Protein AF-0000000087534112 (afdb_homodimer)

Foldseek 3Di:
DPPPPVQAAAEEAEAQDLVCVVLLLLFPAQEHEYAPAEPVCLLVSQVVSVVSNHAYEYAQVRHHPADQDLVSLLCVCPPSNHQAYEDADLVSQVSSVVSPHAYEHEAEDDDPVSVVVVLVSLAPDDHQEYEYPDLVVCLVCVVVNCVRYVHAYEYEDPPADPVSQVSSVVSPHSYYYDNHSVCSNPDD/DPPPPVQAAAEEAEAQDLVCVVLLLLFPAQEHEYAPAEPVCLLVSQVVSVVSNHAYEYAQVRHHPADQDLVSLLCVCPVSNHQAYEDADLVSQVSSVVSPHAYEHEAEDDDPVSVVVVLVSLAPDDHQEYEYPDLVVCLVCVVVNCVRYVHAYEYEDPPADPVSQVSSVVSPHSYYYDNHSVCSNPDD

Solvent-accessible surface area (backbone atoms only — not comparable to full-atom values): 20056 Å² total; per-residue (Å²): 126,83,73,76,59,89,71,64,75,38,48,31,39,35,37,68,47,76,84,52,54,73,62,47,72,66,22,87,38,50,44,36,36,50,41,76,42,28,73,88,48,37,43,60,53,34,51,54,36,46,76,71,63,28,43,38,29,32,41,61,88,55,31,42,88,54,59,91,46,70,67,42,53,50,36,39,47,72,70,33,52,44,47,26,36,35,45,72,49,66,70,60,43,52,54,40,37,75,71,70,31,42,26,29,45,43,43,68,54,41,30,64,63,44,46,53,52,50,56,57,63,44,56,90,60,84,56,57,26,35,32,30,18,19,34,74,54,29,54,71,45,42,70,66,51,55,75,65,42,85,59,46,37,30,34,22,30,71,47,76,48,70,68,54,50,49,53,39,50,74,63,62,41,44,26,36,41,29,65,41,69,88,52,32,62,68,73,135,125,83,73,75,59,89,69,64,77,36,46,31,38,34,37,69,48,77,86,51,54,72,62,46,74,66,22,88,37,48,44,36,36,50,42,76,42,29,72,88,48,38,43,59,52,35,50,54,34,45,77,72,63,27,44,37,28,30,40,61,86,54,30,41,88,53,60,93,47,70,66,42,51,50,37,39,48,72,70,33,52,44,46,24,38,36,43,71,50,66,70,60,43,51,56,40,36,76,71,70,32,43,25,29,45,44,43,67,54,40,30,64,63,43,46,52,52,49,57,58,63,43,57,91,59,84,58,58,27,35,34,30,19,18,34,75,56,30,53,73,48,42,69,65,51,54,74,66,43,86,58,47,39,29,33,22,30,72,46,76,48,70,69,53,51,50,52,40,51,73,63,64,40,44,26,36,41,31,64,42,69,86,52,33,61,68,72,135

InterPro domains:
  IPR006699 Glycerol uptake operon antiterminator [PF04309] (11-184)
  IPR006699 Glycerol uptake operon antiterminator [PIRSF016897] (11-186)
  IPR006699 Glycerol uptake operon antiterminator [PTHR35787] (11-185)
  IPR013785 Aldolase-type TIM barrel [G3DSA:3.20.20.70] (3-188)

Nearest PDB structures (foldseek):
  3kts-assembly7_G  TM=9.072E-01  e=1.157E-12  Listeria monocytogenes serotype 4b str. F2365
  1vkf-assembly4_D  TM=9.134E-01  e=4.815E-10  Thermotoga maritima MSB8
  5e0k-assembly3_K  TM=7.013E-01  e=3.085E-05  Pyrococcus furiosus DSM 3638
  7mqt-assembly1_BBB  TM=6.522E-01  e=6.482E-04  Staphylococcus aureus
  5fjp-assembly2_A  TM=5.350E-01  e=6.127E-01  Amycolatopsis sp.

Radius of gyration: 22.4 Å; Cα contacts (8 Å, |Δi|>4): 703; chains: 2; bounding box: 42×70×52 Å

Organism: NCBI:txid39488

Structure (mmCIF, N/CA/C/O backbone):
data_AF-0000000087534112-model_v1
#
loop_
_entity.id
_entity.type
_entity.pdbx_description
1 polymer 'Glycerol-3-phosphate responsive antiterminator'
#
loop_
_atom_site.group_PDB
_atom_site.id
_atom_site.type_symbol
_atom_site.label_atom_id
_atom_site.label_alt_id
_atom_site.label_comp_id
_atom_site.label_asym_id
_atom_site.label_entity_id
_atom_site.label_seq_id
_atom_site.pdbx_PDB_ins_code
_atom_site.Cartn_x
_atom_site.Cartn_y
_atom_site.Cartn_z
_atom_site.occupancy
_atom_site.B_iso_or_equiv
_atom_site.auth_seq_id
_atom_site.auth_comp_id
_atom_site.auth_asym_id
_atom_site.auth_atom_id
_atom_site.pdbx_PDB_model_num
ATOM 1 N N . MET A 1 1 ? -1.007 -35.406 -3.383 1 23.34 1 MET A N 1
ATOM 2 C CA . MET A 1 1 ? 0.212 -35.094 -2.646 1 23.34 1 MET A CA 1
ATOM 3 C C . MET A 1 1 ? 1.144 -34.219 -3.492 1 23.34 1 MET A C 1
ATOM 5 O O . MET A 1 1 ? 1.67 -34.688 -4.508 1 23.34 1 MET A O 1
ATOM 9 N N . ILE A 1 2 ? 0.743 -33 -3.836 1 29.3 2 ILE A N 1
ATOM 10 C CA . ILE A 1 2 ? 1.528 -32.094 -4.688 1 29.3 2 ILE A CA 1
ATOM 11 C C . ILE A 1 2 ? 2.986 -32.094 -4.23 1 29.3 2 ILE A C 1
ATOM 13 O O . ILE A 1 2 ? 3.287 -31.734 -3.094 1 29.3 2 ILE A O 1
ATOM 17 N N . LYS A 1 3 ? 3.633 -33.281 -4.527 1 33.09 3 LYS A N 1
ATOM 18 C CA . LYS A 1 3 ? 5.059 -33.5 -4.289 1 33.09 3 LYS A CA 1
ATOM 19 C C . LYS A 1 3 ? 5.828 -32.156 -4.359 1 33.09 3 LYS A C 1
ATOM 21 O O . LYS A 1 3 ? 5.852 -31.516 -5.406 1 33.09 3 LYS A O 1
ATOM 26 N N . LEU A 1 4 ? 5.691 -31.359 -3.312 1 36.94 4 LEU A N 1
ATOM 27 C CA . LEU A 1 4 ? 6.543 -30.188 -3.141 1 36.94 4 LEU A CA 1
ATOM 28 C C . LEU A 1 4 ? 8.008 -30.531 -3.4 1 36.94 4 LEU A C 1
ATOM 30 O O . LEU A 1 4 ? 8.688 -31.047 -2.516 1 36.94 4 LEU A O 1
ATOM 34 N N . GLU A 1 5 ? 8.375 -31.422 -4.398 1 38.5 5 GLU A N 1
ATOM 35 C CA . GLU A 1 5 ? 9.758 -31.547 -4.863 1 38.5 5 GLU A CA 1
ATOM 36 C C . GLU A 1 5 ? 10.586 -30.328 -4.484 1 38.5 5 GLU A C 1
ATOM 38 O O . GLU A 1 5 ? 10.039 -29.234 -4.297 1 38.5 5 GLU A O 1
ATOM 43 N N . LYS A 1 6 ? 11.766 -30.453 -3.828 1 45.44 6 LYS A N 1
ATOM 44 C CA . LYS A 1 6 ? 12.789 -29.484 -3.473 1 45.44 6 LYS A CA 1
ATOM 45 C C . LYS A 1 6 ? 12.773 -28.297 -4.434 1 45.44 6 LYS A C 1
ATOM 47 O O . LYS A 1 6 ? 13.414 -28.328 -5.484 1 45.44 6 LYS A O 1
ATOM 52 N N . GLN A 1 7 ? 11.641 -27.719 -4.797 1 59.41 7 GLN A N 1
ATOM 53 C CA . GLN A 1 7 ? 11.594 -26.734 -5.871 1 59.41 7 GLN A CA 1
ATOM 54 C C . GLN A 1 7 ? 12.461 -25.516 -5.551 1 59.41 7 GLN A C 1
ATOM 56 O O . GLN A 1 7 ? 12.398 -24.969 -4.449 1 59.41 7 GLN A O 1
ATOM 61 N N . GLY A 1 8 ? 13.742 -25.453 -6.098 1 81.5 8 GLY A N 1
ATOM 62 C CA . GLY A 1 8 ? 14.719 -24.391 -6.027 1 81.5 8 GLY A CA 1
ATOM 63 C C . GLY A 1 8 ? 14.102 -23 -6.043 1 81.5 8 GLY A C 1
ATOM 64 O O . GLY A 1 8 ? 12.875 -22.859 -5.984 1 81.5 8 GLY A O 1
ATOM 65 N N . PHE A 1 9 ? 14.828 -22.094 -5.879 1 92.25 9 PHE A N 1
ATOM 66 C CA . PHE A 1 9 ? 14.469 -20.688 -5.941 1 92.25 9 PHE A CA 1
ATOM 67 C C . PHE A 1 9 ? 13.82 -20.359 -7.281 1 92.25 9 PHE A C 1
ATOM 69 O O . PHE A 1 9 ? 14.383 -20.641 -8.336 1 92.25 9 PHE A O 1
ATOM 76 N N . LEU A 1 10 ? 12.617 -19.828 -7.215 1 92.38 10 LEU A N 1
ATOM 77 C CA . LEU A 1 10 ? 11.844 -19.594 -8.43 1 92.38 10 LEU A CA 1
ATOM 78 C C . LEU A 1 10 ? 11.812 -18.109 -8.781 1 92.38 10 LEU A C 1
ATOM 80 O O . LEU A 1 10 ? 11.711 -17.266 -7.895 1 92.38 10 LEU A O 1
ATOM 84 N N . VAL A 1 11 ? 11.938 -17.875 -10.062 1 94.5 11 VAL A N 1
ATOM 85 C CA . VAL A 1 11 ? 11.656 -16.531 -10.578 1 94.5 11 VAL A CA 1
ATOM 86 C C . VAL A 1 11 ? 10.352 -16.562 -11.375 1 94.5 11 VAL A C 1
ATOM 88 O O . VAL A 1 11 ? 10.305 -17.094 -12.484 1 94.5 11 VAL A O 1
ATOM 91 N N . VAL A 1 12 ? 9.336 -15.984 -10.836 1 94.62 12 VAL A N 1
ATOM 92 C CA . VAL A 1 12 ? 8.016 -15.992 -11.469 1 94.62 12 VAL A CA 1
ATOM 93 C C . VAL A 1 12 ? 7.848 -14.742 -12.328 1 94.62 12 VAL A C 1
ATOM 95 O O . VAL A 1 12 ? 7.824 -13.625 -11.805 1 94.62 12 VAL A O 1
ATOM 98 N N . PRO A 1 13 ? 7.672 -14.961 -13.609 1 94.5 13 PRO A N 1
ATOM 99 C CA . PRO A 1 13 ? 7.453 -13.805 -14.484 1 94.5 13 PRO A CA 1
ATOM 100 C C . PRO A 1 13 ? 6.098 -13.141 -14.258 1 94.5 13 PRO A C 1
ATOM 102 O O . PRO A 1 13 ? 5.074 -13.828 -14.18 1 94.5 13 PRO A O 1
ATOM 105 N N . SER A 1 14 ? 6.086 -11.836 -14.062 1 93.69 14 SER A N 1
ATOM 106 C CA . SER A 1 14 ? 4.883 -11.016 -14.078 1 93.69 14 SER A CA 1
ATOM 107 C C . SER A 1 14 ? 4.719 -10.297 -15.414 1 93.69 14 SER A C 1
ATOM 109 O O . SER A 1 14 ? 5.516 -9.422 -15.75 1 93.69 14 SER A O 1
ATOM 111 N N . ILE A 1 15 ? 3.693 -10.672 -16.078 1 90.44 15 ILE A N 1
ATOM 112 C CA . ILE A 1 15 ? 3.523 -10.172 -17.438 1 90.44 15 ILE A CA 1
ATOM 113 C C . ILE A 1 15 ? 2.574 -8.977 -17.438 1 90.44 15 ILE A C 1
ATOM 115 O O . ILE A 1 15 ? 1.38 -9.125 -17.172 1 90.44 15 ILE A O 1
ATOM 119 N N . ARG A 1 16 ? 3.076 -7.852 -17.812 1 84.06 16 ARG A N 1
ATOM 120 C CA . ARG A 1 16 ? 2.268 -6.641 -17.875 1 84.06 16 ARG A CA 1
ATOM 121 C C . ARG A 1 16 ? 1.67 -6.445 -19.266 1 84.06 16 ARG A C 1
ATOM 123 O O . ARG A 1 16 ? 0.609 -5.832 -19.406 1 84.06 16 ARG A O 1
ATOM 130 N N . ASP A 1 17 ? 2.426 -6.941 -20.188 1 84.81 17 ASP A N 1
ATOM 131 C CA . ASP A 1 17 ? 1.98 -6.914 -21.578 1 84.81 17 ASP A CA 1
ATOM 132 C C . ASP A 1 17 ? 2 -8.32 -22.188 1 84.81 17 ASP A C 1
ATOM 134 O O . ASP A 1 17 ? 3.039 -8.984 -22.203 1 84.81 17 ASP A O 1
ATOM 138 N N . VAL A 1 18 ? 0.87 -8.672 -22.75 1 82 18 VAL A N 1
ATOM 139 C CA . VAL A 1 18 ? 0.657 -10.016 -23.266 1 82 18 VAL A CA 1
ATOM 140 C C . VAL A 1 18 ? 1.69 -10.328 -24.344 1 82 18 VAL A C 1
ATOM 142 O O . VAL A 1 18 ? 2.061 -11.484 -24.547 1 82 18 VAL A O 1
ATOM 145 N N . LYS A 1 19 ? 2.17 -9.359 -24.953 1 84.12 19 LYS A N 1
ATOM 146 C CA . LYS A 1 19 ? 3.139 -9.578 -26.016 1 84.12 19 LYS A CA 1
ATOM 147 C C . LYS A 1 19 ? 4.414 -10.219 -25.469 1 84.12 19 LYS A C 1
ATOM 149 O O . LYS A 1 19 ? 5.188 -10.805 -26.234 1 84.12 19 LYS A O 1
ATOM 154 N N . TYR A 1 20 ? 4.602 -10.133 -24.219 1 86.06 20 TYR A N 1
ATOM 155 C CA . TYR A 1 20 ? 5.828 -10.656 -23.625 1 86.06 20 TYR A CA 1
ATOM 156 C C . TYR A 1 20 ? 5.633 -12.078 -23.141 1 86.06 20 TYR A C 1
ATOM 158 O O . TYR A 1 20 ? 6.582 -12.719 -22.672 1 86.06 20 TYR A O 1
ATOM 166 N N . LEU A 1 21 ? 4.457 -12.633 -23.328 1 86.38 21 LEU A N 1
ATOM 167 C CA . LEU A 1 21 ? 4.145 -13.969 -22.844 1 86.38 21 LEU A CA 1
ATOM 168 C C . LEU A 1 21 ? 5.074 -15.008 -23.469 1 86.38 21 LEU A C 1
ATOM 170 O O . LEU A 1 21 ? 5.512 -15.938 -22.797 1 86.38 21 LEU A O 1
ATOM 174 N N . LYS A 1 22 ? 5.387 -14.805 -24.641 1 83.88 22 LYS A N 1
ATOM 175 C CA . LYS A 1 22 ? 6.215 -15.766 -25.375 1 83.88 22 LYS A CA 1
ATOM 176 C C . LYS A 1 22 ? 7.598 -15.898 -24.734 1 83.88 22 LYS A C 1
ATOM 178 O O . LYS A 1 22 ? 8.234 -16.953 -24.828 1 83.88 22 LYS A O 1
ATOM 183 N N . TYR A 1 23 ? 8.039 -14.875 -24.078 1 86.06 23 TYR A N 1
ATOM 184 C CA . TYR A 1 23 ? 9.383 -14.859 -23.516 1 86.06 23 TYR A CA 1
ATOM 185 C C . TYR A 1 23 ? 9.43 -15.617 -22.203 1 86.06 23 TYR A C 1
ATOM 187 O O . TYR A 1 23 ? 10.516 -15.922 -21.688 1 86.06 23 TYR A O 1
ATOM 195 N N . THR A 1 24 ? 8.289 -15.891 -21.672 1 85.25 24 THR A N 1
ATOM 196 C CA . THR A 1 24 ? 8.25 -16.625 -20.406 1 85.25 24 THR A CA 1
ATOM 197 C C . THR A 1 24 ? 8.586 -18.109 -20.641 1 85.25 24 THR A C 1
ATOM 199 O O . THR A 1 24 ? 8.914 -18.828 -19.688 1 85.25 24 THR A O 1
ATOM 202 N N . LEU A 1 25 ? 8.484 -18.562 -21.844 1 78.56 25 LEU A N 1
ATOM 203 C CA . LEU A 1 25 ? 8.789 -19.953 -22.172 1 78.56 25 LEU A CA 1
ATOM 204 C C . LEU A 1 25 ? 10.258 -20.25 -21.906 1 78.56 25 LEU A C 1
ATOM 206 O O . LEU A 1 25 ? 10.641 -21.422 -21.766 1 78.56 25 LEU A O 1
ATOM 210 N N . GLU A 1 26 ? 11.016 -19.234 -21.812 1 75 26 GLU A N 1
ATOM 211 C CA . GLU A 1 26 ? 12.438 -19.375 -21.547 1 75 26 GLU A CA 1
ATOM 212 C C . GLU A 1 26 ? 12.703 -19.562 -20.047 1 75 26 GLU A C 1
ATOM 214 O O . GLU A 1 26 ? 13.812 -19.922 -19.656 1 75 26 GLU A O 1
ATOM 219 N N . SER A 1 27 ? 11.688 -19.234 -19.297 1 75.69 27 SER A N 1
ATOM 220 C CA . SER A 1 27 ? 11.828 -19.328 -17.844 1 75.69 27 SER A CA 1
ATOM 221 C C . SER A 1 27 ? 11.711 -20.766 -17.375 1 75.69 27 SER A C 1
ATOM 223 O O . SER A 1 27 ? 11.008 -21.578 -17.984 1 75.69 27 SER A O 1
ATOM 225 N N . GLU A 1 28 ? 12.484 -21.078 -16.359 1 76 28 GLU A N 1
ATOM 226 C CA . GLU A 1 28 ? 12.359 -22.391 -15.734 1 76 28 GLU A CA 1
ATOM 227 C C . GLU A 1 28 ? 11.07 -22.516 -14.938 1 76 28 GLU A C 1
ATOM 229 O O . GLU A 1 28 ? 10.625 -23.609 -14.617 1 76 28 GLU A O 1
ATOM 234 N N . CYS A 1 29 ? 10.586 -21.359 -14.633 1 74.38 29 CYS A N 1
ATOM 235 C CA . CYS A 1 29 ? 9.352 -21.359 -13.859 1 74.38 29 CYS A CA 1
ATOM 236 C C . CYS A 1 29 ? 8.141 -21.609 -14.75 1 74.38 29 CYS A C 1
ATOM 238 O O . CYS A 1 29 ? 7.984 -20.969 -15.789 1 74.38 29 CYS A O 1
ATOM 240 N N . ARG A 1 30 ? 7.363 -22.562 -14.32 1 83.88 30 ARG A N 1
ATOM 241 C CA . ARG A 1 30 ? 6.195 -22.938 -15.117 1 83.88 30 ARG A CA 1
ATOM 242 C C . ARG A 1 30 ? 4.945 -22.219 -14.625 1 83.88 30 ARG A C 1
ATOM 244 O O . ARG A 1 30 ? 3.826 -22.688 -14.844 1 83.88 30 ARG A O 1
ATOM 251 N N . GLU A 1 31 ? 5.156 -21.125 -13.891 1 92.62 31 GLU A N 1
ATOM 252 C CA . GLU A 1 31 ? 4.059 -20.266 -13.469 1 92.62 31 GLU A CA 1
ATOM 253 C C . GLU A 1 31 ? 4.254 -18.828 -13.969 1 92.62 31 GLU A C 1
ATOM 255 O O . GLU A 1 31 ? 5.375 -18.328 -13.969 1 92.62 31 GLU A O 1
ATOM 260 N N . VAL A 1 32 ? 3.172 -18.281 -14.414 1 94.19 32 VAL A N 1
ATOM 261 C CA . VAL A 1 32 ? 3.227 -16.891 -14.867 1 94.19 32 VAL A CA 1
ATOM 262 C C . VAL A 1 32 ? 2.131 -16.078 -14.18 1 94.19 32 VAL A C 1
ATOM 264 O O . VAL A 1 32 ? 1.011 -16.562 -14 1 94.19 32 VAL A O 1
ATOM 267 N N . LEU A 1 33 ? 2.514 -14.945 -13.727 1 95.12 33 LEU A N 1
ATOM 268 C CA . LEU A 1 33 ? 1.549 -13.977 -13.219 1 95.12 33 LEU A CA 1
ATOM 269 C C . LEU A 1 33 ? 1.073 -13.055 -14.336 1 95.12 33 LEU A C 1
ATOM 271 O O . LEU A 1 33 ? 1.859 -12.273 -14.883 1 95.12 33 LEU A O 1
ATOM 275 N N . LEU A 1 34 ? -0.169 -13.164 -14.68 1 91.62 34 LEU A N 1
ATOM 276 C CA . LEU A 1 34 ? -0.733 -12.336 -15.734 1 91.62 34 LEU A CA 1
ATOM 277 C C . LEU A 1 34 ? -1.366 -11.07 -15.164 1 91.62 34 LEU A C 1
ATOM 279 O O . LEU A 1 34 ? -2.256 -11.148 -14.312 1 91.62 34 LEU A O 1
ATOM 283 N N . SER A 1 35 ? -0.744 -9.992 -15.664 1 83.19 35 SER A N 1
ATOM 284 C CA . SER A 1 35 ? -1.301 -8.703 -15.273 1 83.19 35 SER A CA 1
ATOM 285 C C . SER A 1 35 ? -1.948 -7.988 -16.453 1 83.19 35 SER A C 1
ATOM 287 O O . SER A 1 35 ? -1.634 -8.281 -17.609 1 83.19 35 SER A O 1
ATOM 289 N N . ASN A 1 36 ? -2.945 -7.246 -16.328 1 81.56 36 ASN A N 1
ATOM 290 C CA . ASN A 1 36 ? -3.645 -6.465 -17.344 1 81.56 36 ASN A CA 1
ATOM 291 C C . ASN A 1 36 ? -4.523 -7.348 -18.219 1 81.56 36 ASN A C 1
ATOM 293 O O . ASN A 1 36 ? -4.566 -7.164 -19.438 1 81.56 36 ASN A O 1
ATOM 297 N N . ALA A 1 37 ? -4.945 -8.43 -17.844 1 92.5 37 ALA A N 1
ATOM 298 C CA . ALA A 1 37 ? -5.938 -9.25 -18.531 1 92.5 37 ALA A CA 1
ATOM 299 C C . ALA A 1 37 ? -7.352 -8.734 -18.281 1 92.5 37 ALA A C 1
ATOM 301 O O . ALA A 1 37 ? -7.566 -7.895 -17.391 1 92.5 37 ALA A O 1
ATOM 302 N N . HIS A 1 38 ? -8.227 -9.094 -19.219 1 95.12 38 HIS A N 1
ATOM 303 C CA . HIS A 1 38 ? -9.641 -8.781 -19.062 1 95.12 38 HIS A CA 1
ATOM 304 C C . HIS A 1 38 ? -10.523 -9.961 -19.453 1 95.12 38 HIS A C 1
ATOM 306 O O . HIS A 1 38 ? -10.031 -10.953 -20 1 95.12 38 HIS A O 1
ATOM 312 N N . ILE A 1 39 ? -11.773 -9.82 -19.125 1 96.5 39 ILE A N 1
ATOM 313 C CA . ILE A 1 39 ? -12.68 -10.953 -19.25 1 96.5 39 ILE A CA 1
ATOM 314 C C . ILE A 1 39 ? -12.805 -11.352 -20.719 1 96.5 39 ILE A C 1
ATOM 316 O O . ILE A 1 39 ? -13.172 -12.484 -21.047 1 96.5 39 ILE A O 1
ATOM 320 N N . GLY A 1 40 ? -12.43 -10.5 -21.625 1 96.12 40 GLY A N 1
ATOM 321 C CA . GLY A 1 40 ? -12.539 -10.781 -23.047 1 96.12 40 GLY A CA 1
ATOM 322 C C . GLY A 1 40 ? -11.383 -11.602 -23.594 1 96.12 40 GLY A C 1
ATOM 323 O O . GLY A 1 40 ? -11.508 -12.25 -24.625 1 96.12 40 GLY A O 1
ATOM 324 N N . ASN A 1 41 ? -10.289 -11.609 -22.938 1 95.56 41 ASN A N 1
ATOM 325 C CA . ASN A 1 41 ? -9.133 -12.289 -23.5 1 95.56 41 ASN A CA 1
ATOM 326 C C . ASN A 1 41 ? -8.555 -13.312 -22.531 1 95.56 41 ASN A C 1
ATOM 328 O O . ASN A 1 41 ? -7.664 -14.086 -22.891 1 95.56 41 ASN A O 1
ATOM 332 N N . LEU A 1 42 ? -9.039 -13.383 -21.344 1 97 42 LEU A N 1
ATOM 333 C CA . LEU A 1 42 ? -8.43 -14.195 -20.297 1 97 42 LEU A CA 1
ATOM 334 C C . LEU A 1 42 ? -8.461 -15.672 -20.656 1 97 42 LEU A C 1
ATOM 336 O O . LEU A 1 42 ? -7.484 -16.391 -20.438 1 97 42 LEU A O 1
ATOM 340 N N . LYS A 1 43 ? -9.562 -16.125 -21.188 1 97.38 43 LYS A N 1
ATOM 341 C CA . LYS A 1 43 ? -9.68 -17.531 -21.547 1 97.38 43 LYS A CA 1
ATOM 342 C C . LYS A 1 43 ? -8.609 -17.938 -22.562 1 97.38 43 LYS A C 1
ATOM 344 O O . LYS A 1 43 ? -7.918 -18.938 -22.375 1 97.38 43 LYS A O 1
ATOM 349 N N . GLN A 1 44 ? -8.492 -17.141 -23.5 1 95.5 44 GLN A N 1
ATOM 350 C CA . GLN A 1 44 ? -7.512 -17.422 -24.547 1 95.5 44 GLN A CA 1
ATOM 351 C C . GLN A 1 44 ? -6.094 -17.391 -23.984 1 95.5 44 GLN A C 1
ATOM 353 O O . GLN A 1 44 ? -5.266 -18.234 -24.328 1 95.5 44 GLN A O 1
ATOM 358 N N . LEU A 1 45 ? -5.801 -16.438 -23.188 1 94.5 45 LEU A N 1
ATOM 359 C CA . LEU A 1 45 ? -4.477 -16.297 -22.578 1 94.5 45 LEU A CA 1
ATOM 360 C C . LEU A 1 45 ? -4.148 -17.516 -21.719 1 94.5 45 LEU A C 1
ATOM 362 O O . LEU A 1 45 ? -3.043 -18.062 -21.812 1 94.5 45 LEU A O 1
ATOM 366 N N . THR A 1 46 ? -5.094 -17.953 -21.016 1 96.44 46 THR A N 1
ATOM 367 C CA . THR A 1 46 ? -4.902 -19.109 -20.141 1 96.44 46 THR A CA 1
ATOM 368 C C . THR A 1 46 ? -4.664 -20.375 -20.969 1 96.44 46 THR A C 1
ATOM 370 O O . THR A 1 46 ? -3.744 -21.141 -20.688 1 96.44 46 THR A O 1
ATOM 373 N N . GLU A 1 47 ? -5.445 -20.516 -21.969 1 95.56 47 GLU A N 1
ATOM 374 C CA . GLU A 1 47 ? -5.285 -21.672 -22.844 1 95.56 47 GLU A CA 1
ATOM 375 C C . GLU A 1 47 ? -3.902 -21.703 -23.5 1 95.56 47 GLU A C 1
ATOM 377 O O . GLU A 1 47 ? -3.264 -22.75 -23.578 1 95.56 47 GLU A O 1
ATOM 382 N N . ASN A 1 48 ? -3.518 -20.562 -23.891 1 91.81 48 ASN A N 1
ATOM 383 C CA . ASN A 1 48 ? -2.199 -20.438 -24.516 1 91.81 48 ASN A CA 1
ATOM 384 C C . ASN A 1 48 ? -1.093 -20.844 -23.531 1 91.81 48 ASN A C 1
ATOM 386 O O . ASN A 1 48 ? -0.173 -21.578 -23.906 1 91.81 48 ASN A O 1
ATOM 390 N N . CYS A 1 49 ? -1.154 -20.422 -22.328 1 93.38 49 CYS A N 1
ATOM 391 C CA . CYS A 1 49 ? -0.17 -20.75 -21.312 1 93.38 49 CYS A CA 1
ATOM 392 C C . CYS A 1 49 ? -0.182 -22.25 -21 1 93.38 49 CYS A C 1
ATOM 394 O O . CYS A 1 49 ? 0.874 -22.875 -20.906 1 93.38 49 CYS A O 1
ATOM 396 N N . HIS A 1 50 ? -1.353 -22.812 -20.953 1 95.19 50 HIS A N 1
ATOM 397 C CA . HIS A 1 50 ? -1.486 -24.234 -20.641 1 95.19 50 HIS A CA 1
ATOM 398 C C . HIS A 1 50 ? -0.891 -25.094 -21.766 1 95.19 50 HIS A C 1
ATOM 400 O O . HIS A 1 50 ? -0.259 -26.109 -21.484 1 95.19 50 HIS A O 1
ATOM 406 N N . ARG A 1 51 ? -1.12 -24.656 -22.953 1 92.44 51 ARG A N 1
ATOM 407 C CA . ARG A 1 51 ? -0.565 -25.391 -24.078 1 92.44 51 ARG A CA 1
ATOM 408 C C . ARG A 1 51 ? 0.958 -25.438 -24.016 1 92.44 51 ARG A C 1
ATOM 410 O O . ARG A 1 51 ? 1.576 -26.391 -24.5 1 92.44 51 ARG A O 1
ATOM 417 N N . ASN A 1 52 ? 1.468 -24.469 -23.328 1 88.94 52 ASN A N 1
ATOM 418 C CA . ASN A 1 52 ? 2.918 -24.406 -23.188 1 88.94 52 ASN A CA 1
ATOM 419 C C . ASN A 1 52 ? 3.369 -24.969 -21.844 1 88.94 52 ASN A C 1
ATOM 421 O O . ASN A 1 52 ? 4.52 -24.781 -21.438 1 88.94 52 ASN A O 1
ATOM 425 N N . GLY A 1 53 ? 2.443 -25.484 -21.109 1 91.31 53 GLY A N 1
ATOM 426 C CA . GLY A 1 53 ? 2.766 -26.125 -19.844 1 91.31 53 GLY A CA 1
ATOM 427 C C . GLY A 1 53 ? 2.924 -25.156 -18.688 1 91.31 53 GLY A C 1
ATOM 428 O O . GLY A 1 53 ? 3.562 -25.484 -17.688 1 91.31 53 GLY A O 1
ATOM 429 N N . GLN A 1 54 ? 2.408 -23.969 -18.859 1 92.44 54 GLN A N 1
ATOM 430 C CA . GLN A 1 54 ? 2.545 -22.969 -17.812 1 92.44 54 GLN A CA 1
ATOM 431 C C . GLN A 1 54 ? 1.242 -22.797 -17.031 1 92.44 54 GLN A C 1
ATOM 433 O O . GLN A 1 54 ? 0.157 -22.812 -17.609 1 92.44 54 GLN A O 1
ATOM 438 N N . LYS A 1 55 ? 1.41 -22.719 -15.75 1 95.94 55 LYS A N 1
ATOM 439 C CA . LYS A 1 55 ? 0.273 -22.359 -14.906 1 95.94 55 LYS A CA 1
ATOM 440 C C . LYS A 1 55 ? 0.05 -20.844 -14.898 1 95.94 55 LYS A C 1
ATOM 442 O O . LYS A 1 55 ? 1.008 -20.078 -14.93 1 95.94 55 LYS A O 1
ATOM 447 N N . VAL A 1 56 ? -1.247 -20.5 -14.758 1 96.44 56 VAL A N 1
ATOM 448 C CA . VAL A 1 56 ? -1.605 -19.094 -14.844 1 96.44 56 VAL A CA 1
ATOM 449 C C . VAL A 1 56 ? -2.113 -18.609 -13.484 1 96.44 56 VAL A C 1
ATOM 451 O O . VAL A 1 56 ? -3.062 -19.172 -12.938 1 96.44 56 VAL A O 1
ATOM 454 N N . ILE A 1 57 ? -1.468 -17.594 -12.992 1 97.44 57 ILE A N 1
ATOM 455 C CA . ILE A 1 57 ? -1.901 -16.859 -11.797 1 97.44 57 ILE A CA 1
ATOM 456 C C . ILE A 1 57 ? -2.357 -15.461 -12.188 1 97.44 57 ILE A C 1
ATOM 458 O O . ILE A 1 57 ? -1.706 -14.789 -12.992 1 97.44 57 ILE A O 1
ATOM 462 N N . VAL A 1 58 ? -3.504 -15.023 -11.586 1 97.12 58 VAL A N 1
ATOM 463 C CA . VAL A 1 58 ? -3.992 -13.695 -11.93 1 97.12 58 VAL A CA 1
ATOM 464 C C . VAL A 1 58 ? -4.285 -12.906 -10.656 1 97.12 58 VAL A C 1
ATOM 466 O O . VAL A 1 58 ? -4.645 -13.484 -9.625 1 97.12 58 VAL A O 1
ATOM 469 N N . ASN A 1 59 ? -3.994 -11.609 -10.758 1 95.19 59 ASN A N 1
ATOM 470 C CA . ASN A 1 59 ? -4.566 -10.719 -9.75 1 95.19 59 ASN A CA 1
ATOM 471 C C . ASN A 1 59 ? -6.043 -10.445 -10.016 1 95.19 59 ASN A C 1
ATOM 473 O O . ASN A 1 59 ? -6.383 -9.648 -10.898 1 95.19 59 ASN A O 1
ATOM 477 N N . HIS A 1 60 ? -6.863 -11.078 -9.305 1 94.38 60 HIS A N 1
ATOM 478 C CA . HIS A 1 60 ? -8.289 -11.055 -9.586 1 94.38 60 HIS A CA 1
ATOM 479 C C . HIS A 1 60 ? -8.852 -9.641 -9.445 1 94.38 60 HIS A C 1
ATOM 481 O O . HIS A 1 60 ? -9.891 -9.32 -10.031 1 94.38 60 HIS A O 1
ATOM 487 N N . GLU A 1 61 ? -8.148 -8.805 -8.75 1 92.19 61 GLU A N 1
ATOM 488 C CA . GLU A 1 61 ? -8.609 -7.441 -8.508 1 92.19 61 GLU A CA 1
ATOM 489 C C . GLU A 1 61 ? -8.344 -6.551 -9.727 1 92.19 61 GLU A C 1
ATOM 491 O O . GLU A 1 61 ? -8.938 -5.477 -9.852 1 92.19 61 GLU A O 1
ATOM 496 N N . LEU A 1 62 ? -7.5 -7.055 -10.625 1 89.94 62 LEU A N 1
ATOM 497 C CA . LEU A 1 62 ? -7.066 -6.191 -11.719 1 89.94 62 LEU A CA 1
ATOM 498 C C . LEU A 1 62 ? -7.559 -6.723 -13.062 1 89.94 62 LEU A C 1
ATOM 500 O O . LEU A 1 62 ? -7.203 -6.184 -14.109 1 89.94 62 LEU A O 1
ATOM 504 N N . ILE A 1 63 ? -8.328 -7.75 -13.023 1 94.69 63 ILE A N 1
ATOM 505 C CA . ILE A 1 63 ? -8.883 -8.258 -14.273 1 94.69 63 ILE A CA 1
ATOM 506 C C . ILE A 1 63 ? -9.984 -7.316 -14.773 1 94.69 63 ILE A C 1
ATOM 508 O O . ILE A 1 63 ? -11.016 -7.156 -14.117 1 94.69 63 ILE A O 1
ATOM 512 N N . GLY A 1 64 ? -9.742 -6.789 -15.922 1 94.81 64 GLY A N 1
ATOM 513 C CA . GLY A 1 64 ? -10.719 -5.875 -16.484 1 94.81 64 GLY A CA 1
ATOM 514 C C . GLY A 1 64 ? -12.07 -6.523 -16.734 1 94.81 64 GLY A C 1
ATOM 515 O O . GLY A 1 64 ? -12.164 -7.551 -17.406 1 94.81 64 GLY A O 1
ATOM 516 N N . GLY A 1 65 ? -13.148 -5.945 -16.109 1 96.12 65 GLY A N 1
ATOM 517 C CA . GLY A 1 65 ? -14.5 -6.406 -16.359 1 96.12 65 GLY A CA 1
ATOM 518 C C . GLY A 1 65 ? -14.953 -7.5 -15.422 1 96.12 65 GLY A C 1
ATOM 519 O O . GLY A 1 65 ? -16.109 -7.922 -15.461 1 96.12 65 GLY A O 1
ATOM 520 N N . LEU A 1 66 ? -14.07 -8.008 -14.633 1 96.56 66 LEU A N 1
ATOM 521 C CA . LEU A 1 66 ? -14.422 -9.078 -13.703 1 96.56 66 LEU A CA 1
ATOM 522 C C . LEU A 1 66 ? -15.07 -8.516 -12.445 1 96.56 66 LEU A C 1
ATOM 524 O O . LEU A 1 66 ? -14.57 -7.562 -11.852 1 96.56 66 LEU A O 1
ATOM 528 N N . GLY A 1 67 ? -16.141 -9.117 -12.016 1 95.88 67 GLY A N 1
ATOM 529 C CA . GLY A 1 67 ? -16.781 -8.727 -10.773 1 95.88 67 GLY A CA 1
ATOM 530 C C . GLY A 1 67 ? -16.016 -9.156 -9.539 1 95.88 67 GLY A C 1
ATOM 531 O O . GLY A 1 67 ? -14.953 -9.758 -9.648 1 95.88 67 GLY A O 1
ATOM 532 N N . ASN A 1 68 ? -16.531 -8.875 -8.375 1 94.5 68 ASN A N 1
ATOM 533 C CA . ASN A 1 68 ? -15.867 -9.188 -7.109 1 94.5 68 ASN A CA 1
ATOM 534 C C . ASN A 1 68 ? -16.75 -10.07 -6.223 1 94.5 68 ASN A C 1
ATOM 536 O O . ASN A 1 68 ? -16.672 -9.984 -4.996 1 94.5 68 ASN A O 1
ATOM 540 N N . ASP A 1 69 ? -17.547 -10.844 -6.863 1 95.44 69 ASP A N 1
ATOM 541 C CA . ASP A 1 69 ? -18.469 -11.695 -6.113 1 95.44 69 ASP A CA 1
ATOM 542 C C . ASP A 1 69 ? -18.188 -13.172 -6.371 1 95.44 69 ASP A C 1
ATOM 544 O O . ASP A 1 69 ? -17.266 -13.516 -7.117 1 95.44 69 ASP A O 1
ATOM 548 N N . ARG A 1 70 ? -19 -13.922 -5.777 1 96.25 70 ARG A N 1
ATOM 549 C CA . ARG A 1 70 ? -18.797 -15.367 -5.797 1 96.25 70 ARG A CA 1
ATOM 550 C C . ARG A 1 70 ? -18.859 -15.906 -7.219 1 96.25 70 ARG A C 1
ATOM 552 O O . ARG A 1 70 ? -18.078 -16.781 -7.59 1 96.25 70 ARG A O 1
ATOM 559 N N . ILE A 1 71 ? -19.781 -15.406 -7.965 1 97.12 71 ILE A N 1
ATOM 560 C CA . ILE A 1 71 ? -19.938 -15.883 -9.336 1 97.12 71 ILE A CA 1
ATOM 561 C C . ILE A 1 71 ? -18.672 -15.57 -10.141 1 97.12 71 ILE A C 1
ATOM 563 O O . ILE A 1 71 ? -18.172 -16.422 -10.875 1 97.12 71 ILE A O 1
ATOM 567 N N . ALA A 1 72 ? -18.156 -14.398 -10.008 1 97.75 72 ALA A N 1
ATOM 568 C CA . ALA A 1 72 ? -16.922 -14.008 -10.68 1 97.75 72 ALA A CA 1
ATOM 569 C C . ALA A 1 72 ? -15.781 -14.953 -10.32 1 97.75 72 ALA A C 1
ATOM 571 O O . ALA A 1 72 ? -15.031 -15.391 -11.195 1 97.75 72 ALA A O 1
ATOM 572 N N . PHE A 1 73 ? -15.734 -15.281 -9.094 1 98.06 73 PHE A N 1
ATOM 573 C CA . PHE A 1 73 ? -14.664 -16.141 -8.609 1 98.06 73 PHE A CA 1
ATOM 574 C C . PHE A 1 73 ? -14.82 -17.562 -9.148 1 98.06 73 PHE A C 1
ATOM 576 O O . PHE A 1 73 ? -13.836 -18.188 -9.531 1 98.06 73 PHE A O 1
ATOM 583 N N . GLU A 1 74 ? -16.016 -18.016 -9.195 1 97.75 74 GLU A N 1
ATOM 584 C CA . GLU A 1 74 ? -16.266 -19.344 -9.766 1 97.75 74 GLU A CA 1
ATOM 585 C C . GLU A 1 74 ? -15.883 -19.391 -11.242 1 97.75 74 GLU A C 1
ATOM 587 O O . GLU A 1 74 ? -15.375 -20.406 -11.719 1 97.75 74 GLU A O 1
ATOM 592 N N . MET A 1 75 ? -16.125 -18.281 -11.922 1 98.06 75 MET A N 1
ATOM 593 C CA . MET A 1 75 ? -15.82 -18.234 -13.344 1 98.06 75 MET A CA 1
ATOM 594 C C . MET A 1 75 ? -14.312 -18.281 -13.586 1 98.06 75 MET A C 1
ATOM 596 O O . MET A 1 75 ? -13.852 -18.797 -14.602 1 98.06 75 MET A O 1
ATOM 600 N N . LEU A 1 76 ? -13.523 -17.75 -12.672 1 98.38 76 LEU A N 1
ATOM 601 C CA . LEU A 1 76 ? -12.07 -17.812 -12.789 1 98.38 76 LEU A CA 1
ATOM 602 C C . LEU A 1 76 ? -11.609 -19.266 -12.914 1 98.38 76 LEU A C 1
ATOM 604 O O . LEU A 1 76 ? -10.742 -19.578 -13.727 1 98.38 76 LEU A O 1
ATOM 608 N N . LYS A 1 77 ? -12.234 -20.156 -12.148 1 97.94 77 LYS A N 1
ATOM 609 C CA . LYS A 1 77 ? -11.867 -21.562 -12.141 1 97.94 77 LYS A CA 1
ATOM 610 C C . LYS A 1 77 ? -12.531 -22.312 -13.289 1 97.94 77 LYS A C 1
ATOM 612 O O . LYS A 1 77 ? -11.859 -23 -14.062 1 97.94 77 LYS A O 1
ATOM 617 N N . LYS A 1 78 ? -13.766 -22.125 -13.516 1 98.06 78 LYS A N 1
ATOM 618 C CA . LYS A 1 78 ? -14.555 -23 -14.375 1 98.06 78 LYS A CA 1
ATOM 619 C C . LYS A 1 78 ? -14.508 -22.547 -15.828 1 98.06 78 LYS A C 1
ATOM 621 O O . LYS A 1 78 ? -14.422 -23.359 -16.75 1 98.06 78 LYS A O 1
ATOM 626 N N . LEU A 1 79 ? -14.617 -21.234 -16.016 1 98 79 LEU A N 1
ATOM 627 C CA . LEU A 1 79 ? -14.68 -20.703 -17.375 1 98 79 LEU A CA 1
ATOM 628 C C . LEU A 1 79 ? -13.289 -20.328 -17.875 1 98 79 LEU A C 1
ATOM 630 O O . LEU A 1 79 ? -12.859 -20.797 -18.938 1 98 79 LEU A O 1
ATOM 634 N N . TYR A 1 80 ? -12.578 -19.578 -17.078 1 98.25 80 TYR A N 1
ATOM 635 C CA . TYR A 1 80 ? -11.289 -19.062 -17.516 1 98.25 80 TYR A CA 1
ATOM 636 C C . TYR A 1 80 ? -10.164 -20.031 -17.188 1 98.25 80 TYR A C 1
ATOM 638 O O . TYR A 1 80 ? -9.062 -19.922 -17.734 1 98.25 80 TYR A O 1
ATOM 646 N N . LYS A 1 81 ? -10.406 -20.922 -16.266 1 98.12 81 LYS A N 1
ATOM 647 C CA . LYS A 1 81 ? -9.539 -22.047 -15.906 1 98.12 81 LYS A CA 1
ATOM 648 C C . LYS A 1 81 ? -8.188 -21.547 -15.406 1 98.12 81 LYS A C 1
ATOM 650 O O . LYS A 1 81 ? -7.148 -22.141 -15.727 1 98.12 81 LYS A O 1
ATOM 655 N N . VAL A 1 82 ? -8.203 -20.422 -14.742 1 98.06 82 VAL A N 1
ATOM 656 C CA . VAL A 1 82 ? -6.945 -20 -14.148 1 98.06 82 VAL A CA 1
ATOM 657 C C . VAL A 1 82 ? -6.535 -20.984 -13.055 1 98.06 82 VAL A C 1
ATOM 659 O O . VAL A 1 82 ? -7.375 -21.688 -12.5 1 98.06 82 VAL A O 1
ATOM 662 N N . ASP A 1 83 ? -5.27 -21.016 -12.758 1 98.12 83 ASP A N 1
ATOM 663 C CA . ASP A 1 83 ? -4.742 -21.984 -11.805 1 98.12 83 ASP A CA 1
ATOM 664 C C . ASP A 1 83 ? -4.656 -21.391 -10.406 1 98.12 83 ASP A C 1
ATOM 666 O O . ASP A 1 83 ? -4.762 -22.109 -9.406 1 98.12 83 ASP A O 1
ATOM 670 N N . GLY A 1 84 ? -4.465 -20.109 -10.32 1 98.19 84 GLY A N 1
ATOM 671 C CA . GLY A 1 84 ? -4.324 -19.438 -9.031 1 98.19 84 GLY A CA 1
ATOM 672 C C . GLY A 1 84 ? -4.652 -17.969 -9.094 1 98.19 84 GLY A C 1
ATOM 673 O O . GLY A 1 84 ? -4.82 -17.406 -10.172 1 98.19 84 GLY A O 1
ATOM 674 N N . VAL A 1 85 ? -4.758 -17.438 -7.91 1 98.12 85 VAL A N 1
ATOM 675 C CA . VAL A 1 85 ? -5.078 -16.016 -7.773 1 98.12 85 VAL A CA 1
ATOM 676 C C . VAL A 1 85 ? -4.16 -15.383 -6.73 1 98.12 85 VAL A C 1
ATOM 678 O O . VAL A 1 85 ? -3.715 -16.047 -5.797 1 98.12 85 VAL A O 1
ATOM 681 N N . ILE A 1 86 ? -3.83 -14.148 -6.988 1 97.5 86 ILE A N 1
ATOM 682 C CA . ILE A 1 86 ? -3.076 -13.328 -6.043 1 97.5 86 ILE A CA 1
ATOM 683 C C . ILE A 1 86 ? -3.887 -12.094 -5.664 1 97.5 86 ILE A C 1
ATOM 685 O O . ILE A 1 86 ? -4.566 -11.508 -6.512 1 97.5 86 ILE A O 1
ATOM 689 N N . GLY A 1 87 ? -3.877 -11.703 -4.371 1 95.81 87 GLY A N 1
ATOM 690 C CA . GLY A 1 87 ? -4.625 -10.539 -3.92 1 95.81 87 GLY A CA 1
ATOM 691 C C . GLY A 1 87 ? -4.359 -10.188 -2.469 1 95.81 87 GLY A C 1
ATOM 692 O O . GLY A 1 87 ? -3.596 -10.875 -1.787 1 95.81 87 GLY A O 1
ATOM 693 N N . SER A 1 88 ? -5.062 -9.156 -2.029 1 95.38 88 SER A N 1
ATOM 694 C CA . SER A 1 88 ? -4.797 -8.648 -0.688 1 95.38 88 SER A CA 1
ATOM 695 C C . SER A 1 88 ? -5.945 -8.961 0.262 1 95.38 88 SER A C 1
ATOM 697 O O . SER A 1 88 ? -5.84 -8.742 1.47 1 95.38 88 SER A O 1
ATOM 699 N N . SER A 1 89 ? -7.027 -9.516 -0.253 1 95.75 89 SER A N 1
ATOM 700 C CA . SER A 1 89 ? -8.203 -9.773 0.576 1 95.75 89 SER A CA 1
ATOM 701 C C . SER A 1 89 ? -8.219 -11.203 1.091 1 95.75 89 SER A C 1
ATOM 703 O O . SER A 1 89 ? -8.438 -12.148 0.323 1 95.75 89 SER A O 1
ATOM 705 N N . VAL A 1 90 ? -8.07 -11.297 2.404 1 96.38 90 VAL A N 1
ATOM 706 C CA . VAL A 1 90 ? -8.062 -12.617 3.029 1 96.38 90 VAL A CA 1
ATOM 707 C C . VAL A 1 90 ? -9.391 -13.32 2.775 1 96.38 90 VAL A C 1
ATOM 709 O O . VAL A 1 90 ? -9.414 -14.492 2.377 1 96.38 90 VAL A O 1
ATOM 712 N N . SER A 1 91 ? -10.445 -12.609 2.941 1 96.06 91 SER A N 1
ATOM 713 C CA . SER A 1 91 ? -11.773 -13.195 2.787 1 96.06 91 SER A CA 1
ATOM 714 C C . SER A 1 91 ? -12 -13.68 1.359 1 96.06 91 SER A C 1
ATOM 716 O O . SER A 1 91 ? -12.484 -14.789 1.146 1 96.06 91 SER A O 1
ATOM 718 N N . LYS A 1 92 ? -11.625 -12.922 0.397 1 97.25 92 LYS A N 1
ATOM 719 C CA . LYS A 1 92 ? -11.812 -13.305 -1.001 1 97.25 92 LYS A CA 1
ATOM 720 C C . LYS A 1 92 ? -10.891 -14.461 -1.384 1 97.25 92 LYS A C 1
ATOM 722 O O . LYS A 1 92 ? -11.312 -15.391 -2.076 1 97.25 92 LYS A O 1
ATOM 727 N N . LEU A 1 93 ? -9.703 -14.398 -0.866 1 97.75 93 LEU A N 1
ATOM 728 C CA . LEU A 1 93 ? -8.766 -15.477 -1.153 1 97.75 93 LEU A CA 1
ATOM 729 C C . LEU A 1 93 ? -9.242 -16.797 -0.551 1 97.75 93 LEU A C 1
ATOM 731 O O . LEU A 1 93 ? -9.109 -17.844 -1.175 1 97.75 93 LEU A O 1
ATOM 735 N N . ASN A 1 94 ? -9.781 -16.672 0.629 1 97.06 94 ASN A N 1
ATOM 736 C CA . ASN A 1 94 ? -10.336 -17.875 1.253 1 97.06 94 ASN A CA 1
ATOM 737 C C . ASN A 1 94 ? -11.453 -18.484 0.41 1 97.06 94 ASN A C 1
ATOM 739 O O . ASN A 1 94 ? -11.5 -19.688 0.219 1 97.06 94 ASN A O 1
ATOM 743 N N . GLN A 1 95 ? -12.289 -17.688 -0.084 1 96.88 95 GLN A N 1
ATOM 744 C CA . GLN A 1 95 ? -13.375 -18.156 -0.943 1 96.88 95 GLN A CA 1
ATOM 745 C C . GLN A 1 95 ? -12.828 -18.859 -2.178 1 96.88 95 GLN A C 1
ATOM 747 O O . GLN A 1 95 ? -13.273 -19.969 -2.516 1 96.88 95 GLN A O 1
ATOM 752 N N . MET A 1 96 ? -11.875 -18.297 -2.756 1 97.94 96 MET A N 1
ATOM 753 C CA . MET A 1 96 ? -11.344 -18.828 -4.004 1 97.94 96 MET A CA 1
ATOM 754 C C . MET A 1 96 ? -10.516 -20.078 -3.754 1 97.94 96 MET A C 1
ATOM 756 O O . MET A 1 96 ? -10.492 -20.984 -4.59 1 97.94 96 MET A O 1
ATOM 760 N N . GLN A 1 97 ? -9.914 -20.141 -2.607 1 97.44 97 GLN A N 1
ATOM 761 C CA . GLN A 1 97 ? -9.211 -21.344 -2.215 1 97.44 97 GLN A CA 1
ATOM 762 C C . GLN A 1 97 ? -10.172 -22.531 -2.109 1 97.44 97 GLN A C 1
ATOM 764 O O . GLN A 1 97 ? -9.852 -23.641 -2.553 1 97.44 97 GLN A O 1
ATOM 769 N N . HIS A 1 98 ? -11.273 -22.281 -1.59 1 96.81 98 HIS A N 1
ATOM 770 C CA . HIS A 1 98 ? -12.273 -23.328 -1.421 1 96.81 98 HIS A CA 1
ATOM 771 C C . HIS A 1 98 ? -12.812 -23.797 -2.768 1 96.81 98 HIS A C 1
ATOM 773 O O . HIS A 1 98 ? -13.367 -24.906 -2.871 1 96.81 98 HIS A O 1
ATOM 779 N N . MET A 1 99 ? -12.648 -23 -3.734 1 97.25 99 MET A N 1
ATOM 780 C CA . MET A 1 99 ? -13.102 -23.359 -5.078 1 97.25 99 MET A CA 1
ATOM 781 C C . MET A 1 99 ? -12.031 -24.125 -5.832 1 97.25 99 MET A C 1
ATOM 783 O O . MET A 1 99 ? -12.211 -24.453 -7.008 1 97.25 99 MET A O 1
ATOM 787 N N . GLY A 1 100 ? -10.883 -24.281 -5.203 1 97.31 100 GLY A N 1
ATOM 788 C CA . GLY A 1 100 ? -9.852 -25.125 -5.781 1 97.31 100 GLY A CA 1
ATOM 789 C C . GLY A 1 100 ? -8.75 -24.344 -6.457 1 97.31 100 GLY A C 1
ATOM 790 O O . GLY A 1 100 ? -7.918 -24.906 -7.168 1 97.31 100 GLY A O 1
ATOM 791 N N . LEU A 1 101 ? -8.734 -23.062 -6.227 1 98.25 101 LEU A N 1
ATOM 792 C CA . LEU A 1 101 ? -7.672 -22.234 -6.797 1 98.25 101 LEU A CA 1
ATOM 793 C C . LEU A 1 101 ? -6.488 -22.125 -5.84 1 98.25 101 LEU A C 1
ATOM 795 O O . LEU A 1 101 ? -6.676 -22.047 -4.621 1 98.25 101 LEU A O 1
ATOM 799 N N . GLU A 1 102 ? -5.273 -22.141 -6.422 1 97.81 102 GLU A N 1
ATOM 800 C CA . GLU A 1 102 ? -4.129 -21.719 -5.613 1 97.81 102 GLU A CA 1
ATOM 801 C C . GLU A 1 102 ? -4.223 -20.25 -5.23 1 97.81 102 GLU A C 1
ATOM 803 O O . GLU A 1 102 ? -4.703 -19.422 -6.016 1 97.81 102 GLU A O 1
ATOM 808 N N . THR A 1 103 ? -3.807 -19.969 -4.008 1 98 103 THR A N 1
ATOM 809 C CA . THR A 1 103 ? -3.996 -18.609 -3.508 1 98 103 THR A CA 1
ATOM 810 C C . THR A 1 103 ? -2.68 -18.031 -2.996 1 98 103 THR A C 1
ATOM 812 O O . THR A 1 103 ? -1.938 -18.703 -2.279 1 98 103 THR A O 1
ATOM 815 N N . ILE A 1 104 ? -2.402 -16.828 -3.416 1 98.06 104 ILE A N 1
ATOM 816 C CA . ILE A 1 104 ? -1.234 -16.094 -2.949 1 98.06 104 ILE A CA 1
ATOM 817 C C . ILE A 1 104 ? -1.68 -14.812 -2.254 1 98.06 104 ILE A C 1
ATOM 819 O O . ILE A 1 104 ? -2.291 -13.945 -2.879 1 98.06 104 ILE A O 1
ATOM 823 N N . PHE A 1 105 ? -1.4 -14.789 -0.989 1 98 105 PHE A N 1
ATOM 824 C CA . PHE A 1 105 ? -1.723 -13.602 -0.206 1 98 105 PHE A CA 1
ATOM 825 C C . PHE A 1 105 ? -0.651 -12.531 -0.378 1 98 105 PHE A C 1
ATOM 827 O O . PHE A 1 105 ? 0.497 -12.727 0.027 1 98 105 PHE A O 1
ATOM 834 N N . ARG A 1 106 ? -1.077 -11.438 -0.97 1 97.56 106 ARG A N 1
ATOM 835 C CA . ARG A 1 106 ? -0.159 -10.344 -1.272 1 97.56 106 ARG A CA 1
ATOM 836 C C . ARG A 1 106 ? -0.16 -9.305 -0.157 1 97.56 106 ARG A C 1
ATOM 838 O O . ARG A 1 106 ? -1.197 -8.711 0.145 1 97.56 106 ARG A O 1
ATOM 845 N N . ILE A 1 107 ? 1.078 -9.047 0.34 1 97.75 107 ILE A N 1
ATOM 846 C CA . ILE A 1 107 ? 1.201 -8.148 1.482 1 97.75 107 ILE A CA 1
ATOM 847 C C . ILE A 1 107 ? 2.139 -6.992 1.133 1 97.75 107 ILE A C 1
ATOM 849 O O . ILE A 1 107 ? 3.256 -7.215 0.66 1 97.75 107 ILE A O 1
ATOM 853 N N . SER A 1 108 ? 1.653 -5.758 1.381 1 98.06 108 SER A N 1
ATOM 854 C CA . SER A 1 108 ? 2.475 -4.566 1.198 1 98.06 108 SER A CA 1
ATOM 855 C C . SER A 1 108 ? 3.025 -4.066 2.529 1 98.06 108 SER A C 1
ATOM 857 O O . SER A 1 108 ? 2.262 -3.672 3.414 1 98.06 108 SER A O 1
ATOM 859 N N . LEU A 1 109 ? 4.285 -4.043 2.586 1 98 109 LEU A N 1
ATOM 860 C CA . LEU A 1 109 ? 4.961 -3.602 3.801 1 98 109 LEU A CA 1
ATOM 861 C C . LEU A 1 109 ? 5.344 -2.127 3.705 1 98 109 LEU A C 1
ATOM 863 O O . LEU A 1 109 ? 6.457 -1.795 3.293 1 98 109 LEU A O 1
ATOM 867 N N . ILE A 1 110 ? 4.465 -1.333 4.176 1 97.06 110 ILE A N 1
ATOM 868 C CA . ILE A 1 110 ? 4.574 0.108 3.979 1 97.06 110 ILE A CA 1
ATOM 869 C C . ILE A 1 110 ? 5.051 0.772 5.27 1 97.06 110 ILE A C 1
ATOM 871 O O . ILE A 1 110 ? 5.793 1.757 5.227 1 97.06 110 ILE A O 1
ATOM 875 N N . ASP A 1 111 ? 4.582 0.272 6.4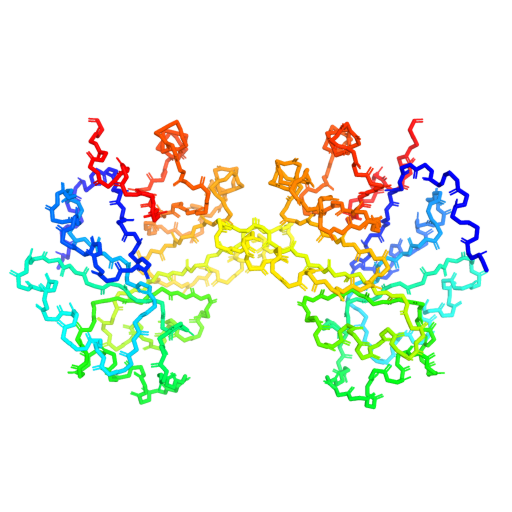53 1 94.31 111 ASP A N 1
ATOM 876 C CA . ASP A 1 111 ? 4.902 0.78 7.781 1 94.31 111 ASP A CA 1
ATOM 877 C C . ASP A 1 111 ? 4.762 -0.313 8.836 1 94.31 111 ASP A C 1
ATOM 879 O O . ASP A 1 111 ? 4.43 -1.456 8.516 1 94.31 111 ASP A O 1
ATOM 883 N N . SER A 1 112 ? 5.082 0.029 10.055 1 93 112 SER A N 1
ATOM 884 C CA . SER A 1 112 ? 5.031 -0.954 11.133 1 93 112 SER A CA 1
ATOM 885 C C . SER A 1 112 ? 3.607 -1.461 11.352 1 93 112 SER A C 1
ATOM 887 O O . SER A 1 112 ? 3.402 -2.637 11.656 1 93 112 SER A O 1
ATOM 889 N N . HIS A 1 113 ? 2.703 -0.578 11.117 1 90.25 113 HIS A N 1
ATOM 890 C CA . HIS A 1 113 ? 1.312 -0.981 11.289 1 90.25 113 HIS A CA 1
ATOM 891 C C . HIS A 1 113 ? 0.904 -2.016 10.242 1 90.25 113 HIS A C 1
ATOM 893 O O . HIS A 1 113 ? 0.217 -2.988 10.562 1 90.25 113 HIS A O 1
ATOM 899 N N . SER A 1 114 ? 1.262 -1.789 9.047 1 94.81 114 SER A N 1
ATOM 900 C CA . SER A 1 114 ? 0.934 -2.748 8 1 94.81 114 SER A CA 1
ATOM 901 C C . SER A 1 114 ? 1.517 -4.125 8.305 1 94.81 114 SER A C 1
ATOM 903 O O . SER A 1 114 ? 0.904 -5.148 7.992 1 94.81 114 SER A O 1
ATOM 905 N N . VAL A 1 115 ? 2.693 -4.18 8.914 1 96.69 115 VAL A N 1
ATOM 906 C CA . VAL A 1 115 ? 3.314 -5.441 9.305 1 96.69 115 VAL A CA 1
ATOM 907 C C . VAL A 1 115 ? 2.457 -6.141 10.359 1 96.69 115 VAL A C 1
ATOM 909 O O . VAL A 1 115 ? 2.137 -7.324 10.219 1 96.69 115 VAL A O 1
ATOM 912 N N . GLU A 1 116 ? 2.107 -5.387 11.328 1 95.12 116 GLU A N 1
ATOM 913 C CA . GLU A 1 116 ? 1.291 -5.938 12.406 1 95.12 116 GLU A CA 1
ATOM 914 C C . GLU A 1 116 ? -0.026 -6.492 11.867 1 95.12 116 GLU A C 1
ATOM 916 O O . GLU A 1 116 ? -0.416 -7.613 12.203 1 95.12 116 GLU A O 1
ATOM 921 N N . MET A 1 117 ? -0.644 -5.719 11.031 1 94.62 117 MET A N 1
ATOM 922 C CA . MET A 1 117 ? -1.925 -6.133 10.461 1 94.62 117 MET A CA 1
ATOM 923 C C . MET A 1 117 ? -1.765 -7.387 9.609 1 94.62 117 MET A C 1
ATOM 925 O O . MET A 1 117 ? -2.602 -8.289 9.664 1 94.62 117 MET A O 1
ATOM 929 N N . ALA A 1 118 ? -0.74 -7.414 8.844 1 96.62 118 ALA A N 1
ATOM 930 C CA . ALA A 1 118 ? -0.491 -8.57 7.984 1 96.62 118 ALA A CA 1
ATOM 931 C C . ALA A 1 118 ? -0.263 -9.828 8.805 1 96.62 118 ALA A C 1
ATOM 933 O O . ALA A 1 118 ? -0.801 -10.891 8.492 1 96.62 118 ALA A O 1
ATOM 934 N N . LEU A 1 119 ? 0.515 -9.703 9.875 1 96.88 119 LEU A N 1
ATOM 935 C CA . LEU A 1 119 ? 0.795 -10.836 10.742 1 96.88 119 LEU A CA 1
ATOM 936 C C . LEU A 1 119 ? -0.485 -11.359 11.391 1 96.88 119 LEU A C 1
ATOM 938 O O . LEU A 1 119 ? -0.708 -12.57 11.453 1 96.88 119 LEU A O 1
ATOM 942 N N . ARG A 1 120 ? -1.3 -10.453 11.75 1 96.31 120 ARG A N 1
ATOM 943 C CA . ARG A 1 120 ? -2.576 -10.844 12.344 1 96.31 120 ARG A CA 1
ATOM 944 C C . ARG A 1 120 ? -3.455 -11.562 11.328 1 96.31 120 ARG A C 1
ATOM 946 O O . ARG A 1 120 ? -4.074 -12.586 11.648 1 96.31 120 ARG A O 1
ATOM 953 N N . SER A 1 121 ? -3.451 -11.094 10.141 1 95.75 121 SER A N 1
ATOM 954 C CA . SER A 1 121 ? -4.297 -11.648 9.094 1 95.75 121 SER A CA 1
ATOM 955 C C . SER A 1 121 ? -3.822 -13.039 8.672 1 95.75 121 SER A C 1
ATOM 957 O O . SER A 1 121 ? -4.617 -13.852 8.203 1 95.75 121 SER A O 1
ATOM 959 N N . LEU A 1 122 ? -2.605 -13.25 8.867 1 95.06 122 LEU A N 1
ATOM 960 C CA . LEU A 1 122 ? -2 -14.492 8.398 1 95.06 122 LEU A CA 1
ATOM 961 C C . LEU A 1 122 ? -2.27 -15.633 9.375 1 95.06 122 LEU A C 1
ATOM 963 O O . LEU A 1 122 ? -2.09 -16.797 9.039 1 95.06 122 LEU A O 1
ATOM 967 N N . LYS A 1 123 ? -2.654 -15.219 10.578 1 92 123 LYS A N 1
ATOM 968 C CA . LYS A 1 123 ? -2.904 -16.234 11.586 1 92 123 LYS A CA 1
ATOM 969 C C . LYS A 1 123 ? -4.09 -17.125 11.195 1 92 123 LYS A C 1
ATOM 971 O O . LYS A 1 123 ? -5.184 -16.609 10.93 1 92 123 LYS A O 1
ATOM 976 N N . GLY A 1 124 ? -3.92 -18.391 11.031 1 87.56 124 GLY A N 1
ATOM 977 C CA . GLY A 1 124 ? -4.992 -19.344 10.812 1 87.56 124 GLY A CA 1
ATOM 978 C C . GLY A 1 124 ? -5.348 -19.516 9.344 1 87.56 124 GLY A C 1
ATOM 979 O O . GLY A 1 124 ? -6.32 -20.203 9.016 1 87.56 124 GLY A O 1
ATOM 980 N N . VAL A 1 125 ? -4.609 -18.828 8.516 1 88.94 125 VAL A N 1
ATOM 981 C CA . VAL A 1 125 ? -4.918 -19 7.098 1 88.94 125 VAL A CA 1
ATOM 982 C C . VAL A 1 125 ? -4.035 -20.109 6.508 1 88.94 125 VAL A C 1
ATOM 984 O O . VAL A 1 125 ? -2.971 -20.406 7.051 1 88.94 125 VAL A O 1
ATOM 987 N N . ASN A 1 126 ? -4.543 -20.75 5.41 1 92.31 126 ASN A N 1
ATOM 988 C CA . ASN A 1 126 ? -3.809 -21.812 4.738 1 92.31 126 ASN A CA 1
ATOM 989 C C . ASN A 1 126 ? -3.684 -21.547 3.238 1 92.31 126 ASN A C 1
ATOM 991 O O . ASN A 1 126 ? -3.992 -22.422 2.422 1 92.31 126 ASN A O 1
ATOM 995 N N . PHE A 1 127 ? -3.225 -20.438 2.941 1 97.25 127 PHE A N 1
ATOM 996 C CA . PHE A 1 127 ? -3.023 -20.078 1.544 1 97.25 127 PHE A CA 1
ATOM 997 C C . PHE A 1 127 ? -1.854 -20.859 0.946 1 97.25 127 PHE A C 1
ATOM 999 O O . PHE A 1 127 ? -1.049 -21.438 1.678 1 97.25 127 PHE A O 1
ATOM 1006 N N . THR A 1 128 ? -1.781 -20.922 -0.371 1 96.81 128 THR A N 1
ATOM 1007 C CA . THR A 1 128 ? -0.705 -21.625 -1.067 1 96.81 128 THR A CA 1
ATOM 1008 C C . THR A 1 128 ? 0.627 -20.906 -0.852 1 96.81 128 THR A C 1
ATOM 1010 O O . THR A 1 128 ? 1.651 -21.562 -0.619 1 96.81 128 THR A O 1
ATOM 1013 N N . ALA A 1 129 ? 0.611 -19.594 -0.891 1 97.56 129 ALA A N 1
ATOM 1014 C CA . ALA A 1 129 ? 1.841 -18.828 -0.734 1 97.56 129 ALA A CA 1
ATOM 1015 C C . ALA A 1 129 ? 1.538 -17.391 -0.292 1 97.56 129 ALA A C 1
ATOM 1017 O O . ALA A 1 129 ? 0.377 -16.984 -0.263 1 97.56 129 ALA A O 1
ATOM 1018 N N . VAL A 1 130 ? 2.584 -16.688 0.105 1 98.25 130 VAL A N 1
ATOM 1019 C CA . VAL A 1 130 ? 2.523 -15.273 0.478 1 98.25 130 VAL A CA 1
ATOM 1020 C C . VAL A 1 130 ? 3.551 -14.484 -0.328 1 98.25 130 VAL A C 1
ATOM 1022 O O . VAL A 1 130 ? 4.68 -14.938 -0.522 1 98.25 130 VAL A O 1
ATOM 1025 N N . GLU A 1 131 ? 3.133 -13.438 -0.841 1 98.44 131 GLU A N 1
ATOM 1026 C CA . GLU A 1 131 ? 4.074 -12.477 -1.411 1 98.44 131 GLU A CA 1
ATOM 1027 C C . GLU A 1 131 ? 4.258 -11.273 -0.492 1 98.44 131 GLU A C 1
ATOM 1029 O O . GLU A 1 131 ? 3.279 -10.688 -0.029 1 98.44 131 GLU A O 1
ATOM 1034 N N . LEU A 1 132 ? 5.5 -10.906 -0.227 1 98.69 132 LEU A N 1
ATOM 1035 C CA . LEU A 1 132 ? 5.828 -9.703 0.532 1 98.69 132 LEU A CA 1
ATOM 1036 C C . LEU A 1 132 ? 6.473 -8.656 -0.367 1 98.69 132 LEU A C 1
ATOM 1038 O O . LEU A 1 132 ? 7.383 -8.969 -1.139 1 98.69 132 LEU A O 1
ATOM 1042 N N . ARG A 1 133 ? 5.957 -7.465 -0.281 1 98.25 133 ARG A N 1
ATOM 1043 C CA . ARG A 1 133 ? 6.465 -6.336 -1.055 1 98.25 133 ARG A CA 1
ATOM 1044 C C . ARG A 1 133 ? 6.648 -5.105 -0.171 1 98.25 133 ARG A C 1
ATOM 1046 O O . ARG A 1 133 ? 5.906 -4.91 0.792 1 98.25 133 ARG A O 1
ATOM 1053 N N . PRO A 1 134 ? 7.535 -4.133 -0.444 1 98.25 134 PRO A N 1
ATOM 1054 C CA . PRO A 1 134 ? 8.617 -4.293 -1.417 1 98.25 134 PRO A CA 1
ATOM 1055 C C . PRO A 1 134 ? 9.742 -5.191 -0.906 1 98.25 134 PRO A C 1
ATOM 1057 O O . PRO A 1 134 ? 9.836 -5.441 0.298 1 98.25 134 PRO A O 1
ATOM 1060 N N . TYR A 1 135 ? 10.609 -5.691 -1.756 1 98.31 135 TYR A N 1
ATOM 1061 C CA . TYR A 1 135 ? 11.586 -6.715 -1.396 1 98.31 135 TYR A CA 1
ATOM 1062 C C . TYR A 1 135 ? 12.461 -6.25 -0.238 1 98.31 135 TYR A C 1
ATOM 1064 O O . TYR A 1 135 ? 12.859 -7.055 0.605 1 98.31 135 TYR A O 1
ATOM 1072 N N . SER A 1 136 ? 12.734 -4.965 -0.163 1 97.06 136 SER A N 1
ATOM 1073 C CA . SER A 1 136 ? 13.68 -4.441 0.815 1 97.06 136 SER A CA 1
ATOM 1074 C C . SER A 1 136 ? 13.188 -4.668 2.24 1 97.06 136 SER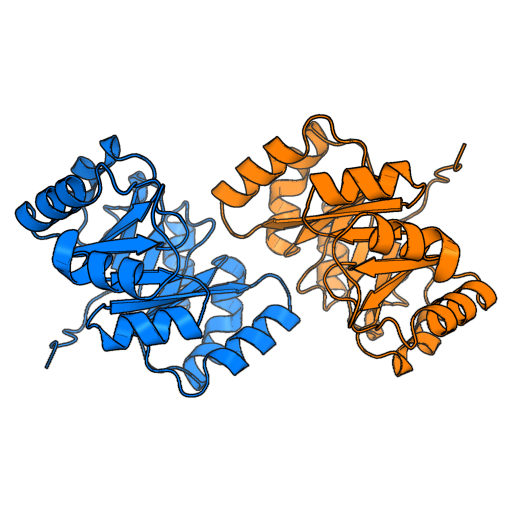 A C 1
ATOM 1076 O O . SER A 1 136 ? 13.938 -5.137 3.098 1 97.06 136 SER A O 1
ATOM 1078 N N . HIS A 1 137 ? 11.969 -4.355 2.455 1 97.69 137 HIS A N 1
ATOM 1079 C CA . HIS A 1 137 ? 11.414 -4.57 3.785 1 97.69 137 HIS A CA 1
ATOM 1080 C C . HIS A 1 137 ? 10.953 -6.016 3.961 1 97.69 137 HIS A C 1
ATOM 1082 O O . HIS A 1 137 ? 10.93 -6.531 5.078 1 97.69 137 HIS A O 1
ATOM 1088 N N . ALA A 1 138 ? 10.648 -6.617 2.865 1 98.38 138 ALA A N 1
ATOM 1089 C CA . ALA A 1 138 ? 10.312 -8.039 2.926 1 98.38 138 ALA A CA 1
ATOM 1090 C C . ALA A 1 138 ? 11.461 -8.844 3.521 1 98.38 138 ALA A C 1
ATOM 1092 O O . ALA A 1 138 ? 11.242 -9.727 4.359 1 98.38 138 ALA A O 1
ATOM 1093 N N . VAL A 1 139 ? 12.656 -8.539 3.072 1 98.31 139 VAL A N 1
ATOM 1094 C CA . VAL A 1 139 ? 13.844 -9.234 3.551 1 98.31 139 VAL A CA 1
ATOM 1095 C C . VAL A 1 139 ? 13.984 -9.047 5.059 1 98.31 139 VAL A C 1
ATOM 1097 O O . VAL A 1 139 ? 14.289 -9.992 5.785 1 98.31 139 VAL A O 1
ATOM 1100 N N . GLU A 1 140 ? 13.711 -7.812 5.496 1 97.25 140 GLU A N 1
ATOM 1101 C CA . GLU A 1 140 ? 13.844 -7.465 6.91 1 97.25 140 GLU A CA 1
ATOM 1102 C C . GLU A 1 140 ? 12.836 -8.227 7.762 1 97.25 140 GLU A C 1
ATOM 1104 O O . GLU A 1 140 ? 13.164 -8.68 8.859 1 97.25 140 GLU A O 1
ATOM 1109 N N . PHE A 1 141 ? 11.656 -8.469 7.266 1 98.06 141 PHE A N 1
ATOM 1110 C CA . PHE A 1 141 ? 10.57 -8.922 8.133 1 98.06 141 PHE A CA 1
ATOM 1111 C C . PHE A 1 141 ? 10.258 -10.391 7.883 1 98.06 141 PHE A C 1
ATOM 1113 O O . PHE A 1 141 ? 9.453 -10.992 8.602 1 98.06 141 PHE A O 1
ATOM 1120 N N . LEU A 1 142 ? 10.906 -11.047 6.918 1 98.44 142 LEU A N 1
ATOM 1121 C CA . LEU A 1 142 ? 10.617 -12.43 6.539 1 98.44 142 LEU A CA 1
ATOM 1122 C C . LEU A 1 142 ? 10.648 -13.344 7.754 1 98.44 142 LEU A C 1
ATOM 1124 O O . LEU A 1 142 ? 9.766 -14.18 7.938 1 98.44 142 LEU A O 1
ATOM 1128 N N . PRO A 1 143 ? 11.641 -13.227 8.656 1 98.06 143 PRO A N 1
ATOM 1129 C CA . PRO A 1 143 ? 11.688 -14.141 9.797 1 98.06 143 PRO A CA 1
ATOM 1130 C C . PRO A 1 143 ? 10.414 -14.094 10.648 1 98.06 143 PRO A C 1
ATOM 1132 O O . PRO A 1 143 ? 9.953 -15.125 11.133 1 98.06 143 PRO A O 1
ATOM 1135 N N . MET A 1 144 ? 9.836 -12.914 10.789 1 97.56 144 MET A N 1
ATOM 1136 C CA . MET A 1 144 ? 8.609 -12.773 11.57 1 97.56 144 MET A CA 1
ATOM 1137 C C . MET A 1 144 ? 7.449 -13.5 10.906 1 97.56 144 MET A C 1
ATOM 1139 O O . MET A 1 144 ? 6.652 -14.156 11.578 1 97.56 144 MET A O 1
ATOM 1143 N N . PHE A 1 145 ? 7.359 -13.414 9.633 1 98 145 PHE A N 1
ATOM 1144 C CA . PHE A 1 145 ? 6.266 -14.039 8.898 1 98 145 PHE A CA 1
ATOM 1145 C C . PHE A 1 145 ? 6.422 -15.555 8.891 1 98 145 PHE A C 1
ATOM 1147 O O . PHE A 1 145 ? 5.434 -16.281 8.945 1 98 145 PHE A O 1
ATOM 1154 N N . LYS A 1 146 ? 7.648 -16.047 8.859 1 97 146 LYS A N 1
ATOM 1155 C CA . LYS A 1 146 ? 7.918 -17.484 8.828 1 97 146 LYS A CA 1
ATOM 1156 C C . LYS A 1 146 ? 7.492 -18.141 10.133 1 97 146 LYS A C 1
ATOM 1158 O O . LYS A 1 146 ? 7.254 -19.359 10.172 1 97 146 LYS A O 1
ATOM 1163 N N . GLU A 1 147 ? 7.375 -17.375 11.148 1 96.38 147 GLU A N 1
ATOM 1164 C CA . GLU A 1 147 ? 6.926 -17.906 12.438 1 96.38 147 GLU A CA 1
ATOM 1165 C C . GLU A 1 147 ? 5.43 -18.203 12.414 1 96.38 147 GLU A C 1
ATOM 1167 O O . GLU A 1 147 ? 4.941 -19.016 13.203 1 96.38 147 GLU A O 1
ATOM 1172 N N . ILE A 1 148 ? 4.723 -17.578 11.578 1 94.75 148 ILE A N 1
ATOM 1173 C CA . ILE A 1 148 ? 3.266 -17.641 11.617 1 94.75 148 ILE A CA 1
ATOM 1174 C C . ILE A 1 148 ? 2.754 -18.5 10.469 1 94.75 148 ILE A C 1
ATOM 1176 O O . ILE A 1 148 ? 1.732 -19.172 10.594 1 94.75 148 ILE A O 1
ATOM 1180 N N . PHE A 1 149 ? 3.436 -18.484 9.352 1 95.19 149 PHE A N 1
ATOM 1181 C CA . PHE A 1 149 ? 3.014 -19.141 8.125 1 95.19 149 PHE A CA 1
ATOM 1182 C C . PHE A 1 149 ? 4.094 -20.094 7.625 1 95.19 149 PHE A C 1
ATOM 1184 O O . PHE A 1 149 ? 5.27 -19.719 7.551 1 95.19 149 PHE A O 1
ATOM 1191 N N . THR A 1 150 ? 3.707 -21.281 7.254 1 91.69 150 THR A N 1
ATOM 1192 C CA . THR A 1 150 ? 4.684 -22.312 6.918 1 91.69 150 THR A CA 1
ATOM 1193 C C . THR A 1 150 ? 4.73 -22.547 5.41 1 91.69 150 THR A C 1
ATOM 1195 O O . THR A 1 150 ? 5.531 -23.344 4.926 1 91.69 150 THR A O 1
ATOM 1198 N N . GLY A 1 151 ? 3.918 -21.906 4.66 1 93.44 151 GLY A N 1
ATOM 1199 C CA . GLY A 1 151 ? 3.924 -22.062 3.215 1 93.44 151 GLY A CA 1
ATOM 1200 C C . GLY A 1 151 ? 5.047 -21.312 2.535 1 93.44 151 GLY A C 1
ATOM 1201 O O . GLY A 1 151 ? 6.035 -20.938 3.176 1 93.44 151 GLY A O 1
ATOM 1202 N N . LYS A 1 152 ? 4.93 -21.156 1.273 1 96.31 152 LYS A N 1
ATOM 1203 C CA . LYS A 1 152 ? 5.98 -20.547 0.466 1 96.31 152 LYS A CA 1
ATOM 1204 C C . LYS A 1 152 ? 5.91 -19.016 0.537 1 96.31 152 LYS A C 1
ATOM 1206 O O . LYS A 1 152 ? 4.824 -18.438 0.624 1 96.31 152 LYS A O 1
ATOM 1211 N N . PHE A 1 153 ? 7.09 -18.453 0.485 1 98.19 153 PHE A N 1
ATOM 1212 C CA . PHE A 1 153 ? 7.195 -16.984 0.481 1 98.19 153 PHE A CA 1
ATOM 1213 C C . PHE A 1 153 ? 7.859 -16.5 -0.798 1 98.19 153 PHE A C 1
ATOM 1215 O O . PHE A 1 153 ? 8.93 -16.984 -1.172 1 98.19 153 PHE A O 1
ATOM 1222 N N . PHE A 1 154 ? 7.227 -15.562 -1.398 1 98.06 154 PHE A N 1
ATOM 1223 C CA . PHE A 1 154 ? 7.789 -14.859 -2.545 1 98.06 154 PHE A CA 1
ATOM 1224 C C . PHE A 1 154 ? 8.016 -13.391 -2.223 1 98.06 154 PHE A C 1
ATOM 1226 O O . PHE A 1 154 ? 7.242 -12.789 -1.473 1 98.06 154 PHE A O 1
ATOM 1233 N N . ALA A 1 155 ? 9.094 -12.836 -2.746 1 98.56 155 ALA A N 1
ATOM 1234 C CA . ALA A 1 155 ? 9.32 -11.391 -2.664 1 98.56 155 ALA A CA 1
ATOM 1235 C C . ALA A 1 155 ? 8.945 -10.703 -3.973 1 98.56 155 ALA A C 1
ATOM 1237 O O . ALA A 1 155 ? 9.141 -11.258 -5.055 1 98.56 155 ALA A O 1
ATOM 1238 N N . GLY A 1 156 ? 8.422 -9.531 -3.867 1 97.94 156 GLY A N 1
ATOM 1239 C CA . GLY A 1 156 ? 8.141 -8.688 -5.016 1 97.94 156 GLY A CA 1
ATOM 1240 C C . GLY A 1 156 ? 8.422 -7.219 -4.766 1 97.94 156 GLY A C 1
ATOM 1241 O O . GLY A 1 156 ? 8.883 -6.848 -3.684 1 97.94 156 GLY A O 1
ATOM 1242 N N . GLY A 1 157 ? 8.211 -6.492 -5.785 1 97.62 157 GLY A N 1
ATOM 1243 C CA . GLY A 1 157 ? 8.398 -5.055 -5.676 1 97.62 157 GLY A CA 1
ATOM 1244 C C . GLY A 1 157 ? 9.836 -4.625 -5.883 1 97.62 157 GLY A C 1
ATOM 1245 O O . GLY A 1 157 ? 10.711 -4.93 -5.062 1 97.62 157 GLY A O 1
ATOM 1246 N N . PHE A 1 158 ? 10.109 -3.949 -6.875 1 97.62 158 PHE A N 1
ATOM 1247 C CA . PHE A 1 158 ? 11.375 -3.316 -7.215 1 97.62 158 PHE A CA 1
ATOM 1248 C C . PHE A 1 158 ? 12.461 -4.363 -7.434 1 97.62 158 PHE A C 1
ATOM 1250 O O . PHE A 1 158 ? 13.648 -4.09 -7.223 1 97.62 158 PHE A O 1
ATOM 1257 N N . ILE A 1 159 ? 12.086 -5.52 -7.832 1 97.44 159 ILE A N 1
ATOM 1258 C CA . ILE A 1 159 ? 13.062 -6.535 -8.203 1 97.44 159 ILE A CA 1
ATOM 1259 C C . ILE A 1 159 ? 13.438 -6.375 -9.672 1 97.44 159 ILE A C 1
ATOM 1261 O O . ILE A 1 159 ? 12.805 -6.957 -10.555 1 97.44 159 ILE A O 1
ATOM 1265 N N . ASN A 1 160 ? 14.578 -5.66 -9.797 1 96.69 160 ASN A N 1
ATOM 1266 C CA . ASN A 1 160 ? 14.922 -5.297 -11.172 1 96.69 160 ASN A CA 1
ATOM 1267 C C . ASN A 1 160 ? 16.391 -5.57 -11.469 1 96.69 160 ASN A C 1
ATOM 1269 O O . ASN A 1 160 ? 16.938 -5.07 -12.461 1 96.69 160 ASN A O 1
ATOM 1273 N N . SER A 1 161 ? 17.062 -6.316 -10.594 1 96.88 161 SER A N 1
ATOM 1274 C CA . SER A 1 161 ? 18.453 -6.699 -10.805 1 96.88 161 SER A CA 1
ATOM 1275 C C . SER A 1 161 ? 18.75 -8.062 -10.195 1 96.88 161 SER A C 1
ATOM 1277 O O . SER A 1 161 ? 18.047 -8.516 -9.297 1 96.88 161 SER A O 1
ATOM 1279 N N . GLU A 1 162 ? 19.812 -8.641 -10.695 1 96.94 162 GLU A N 1
ATOM 1280 C CA . GLU A 1 162 ? 20.25 -9.922 -10.148 1 96.94 162 GLU A CA 1
ATOM 1281 C C . GLU A 1 162 ? 20.688 -9.781 -8.695 1 96.94 162 GLU A C 1
ATOM 1283 O O . GLU A 1 162 ? 20.484 -10.695 -7.891 1 96.94 162 GLU A O 1
ATOM 1288 N N . GLU A 1 163 ? 21.25 -8.656 -8.367 1 97.44 163 GLU A N 1
ATOM 1289 C CA . GLU A 1 163 ? 21.672 -8.391 -6.992 1 97.44 163 GLU A CA 1
ATOM 1290 C C . GLU A 1 163 ? 20.484 -8.469 -6.031 1 97.44 163 GLU A C 1
ATOM 1292 O O . GLU A 1 163 ? 20.594 -9.07 -4.961 1 97.44 163 GLU A O 1
ATOM 1297 N N . ARG A 1 164 ? 19.375 -7.957 -6.41 1 97.5 164 ARG A N 1
ATOM 1298 C CA . ARG A 1 164 ? 18.188 -7.953 -5.562 1 97.5 164 ARG A CA 1
ATOM 1299 C C . ARG A 1 164 ? 17.578 -9.352 -5.449 1 97.5 164 ARG A C 1
ATOM 1301 O O . ARG A 1 164 ? 17.047 -9.719 -4.398 1 97.5 164 ARG A O 1
ATOM 1308 N N . ILE A 1 165 ? 17.719 -10.133 -6.555 1 97.69 165 ILE A N 1
ATOM 1309 C CA . ILE A 1 165 ? 17.312 -11.531 -6.48 1 97.69 165 ILE A CA 1
ATOM 1310 C C . ILE A 1 165 ? 18.172 -12.266 -5.445 1 97.69 165 ILE A C 1
ATOM 1312 O O . ILE A 1 165 ? 17.641 -12.977 -4.594 1 97.69 165 ILE A O 1
ATOM 1316 N N . LYS A 1 166 ? 19.453 -12.016 -5.469 1 97.75 166 LYS A N 1
ATOM 1317 C CA . LYS A 1 166 ? 20.375 -12.688 -4.562 1 97.75 166 LYS A CA 1
ATOM 1318 C C . LYS A 1 166 ? 20.094 -12.312 -3.111 1 97.75 166 LYS A C 1
ATOM 1320 O O . LYS A 1 166 ? 20.172 -13.156 -2.219 1 97.75 166 LYS A O 1
ATOM 1325 N N . ILE A 1 167 ? 19.75 -11.062 -2.926 1 98.06 167 ILE A N 1
ATOM 1326 C CA . ILE A 1 167 ? 19.406 -10.602 -1.59 1 98.06 167 ILE A CA 1
ATOM 1327 C C . ILE A 1 167 ? 18.203 -11.383 -1.066 1 98.06 167 ILE A C 1
ATOM 1329 O O . ILE A 1 167 ? 18.219 -11.852 0.076 1 98.06 167 ILE A O 1
ATOM 1333 N N . CYS A 1 168 ? 17.219 -11.586 -1.884 1 98.31 168 CYS A N 1
ATOM 1334 C CA . CYS A 1 168 ? 16.016 -12.312 -1.496 1 98.31 168 CYS A CA 1
ATOM 1335 C C . CYS A 1 168 ? 16.312 -13.789 -1.278 1 98.31 168 CYS A C 1
ATOM 1337 O O . CYS A 1 168 ? 15.805 -14.398 -0.339 1 98.31 168 CYS A O 1
ATOM 1339 N N . GLN A 1 169 ? 17.172 -14.305 -2.127 1 97.31 169 GLN A N 1
ATOM 1340 C CA . GLN A 1 169 ? 17.578 -15.703 -1.99 1 97.31 169 GLN A CA 1
ATOM 1341 C C . GLN A 1 169 ? 18.281 -15.938 -0.658 1 97.31 169 GLN A C 1
ATOM 1343 O O . GLN A 1 169 ? 17.938 -16.875 0.074 1 97.31 169 GLN A O 1
ATOM 1348 N N . LYS A 1 170 ? 19.172 -15.086 -0.349 1 97.69 170 LYS A N 1
ATOM 1349 C CA . LYS A 1 170 ? 19.953 -15.203 0.882 1 97.69 170 LYS A CA 1
ATOM 1350 C C . LYS A 1 170 ? 19.062 -15.055 2.111 1 97.69 170 LYS A C 1
ATOM 1352 O O . LYS A 1 170 ? 19.297 -15.68 3.143 1 97.69 170 LYS A O 1
ATOM 1357 N N . ALA A 1 171 ? 18.031 -14.242 1.968 1 98.12 171 ALA A N 1
ATOM 1358 C CA . ALA A 1 171 ? 17.125 -13.992 3.088 1 98.12 171 ALA A CA 1
ATOM 1359 C C . ALA A 1 171 ? 16.25 -15.219 3.369 1 98.12 171 ALA A C 1
ATOM 1361 O O . ALA A 1 171 ? 15.656 -15.328 4.441 1 98.12 171 ALA A O 1
ATOM 1362 N N . GLY A 1 172 ? 16.078 -16.125 2.344 1 97.56 172 GLY A N 1
ATOM 1363 C CA . GLY A 1 172 ? 15.367 -17.359 2.59 1 97.56 172 GLY A CA 1
ATOM 1364 C C . GLY A 1 172 ? 14.031 -17.438 1.879 1 97.56 172 GLY A C 1
ATOM 1365 O O . GLY A 1 172 ? 13.203 -18.281 2.195 1 97.56 172 GLY A O 1
ATOM 1366 N N . PHE A 1 173 ? 13.828 -16.578 0.939 1 98.12 173 PHE A N 1
ATOM 1367 C CA . PHE A 1 173 ? 12.609 -16.656 0.141 1 98.12 173 PHE A CA 1
ATOM 1368 C C . PHE A 1 173 ? 12.633 -17.906 -0.743 1 98.12 173 PHE A C 1
ATOM 1370 O O . PHE A 1 173 ? 13.703 -18.406 -1.092 1 98.12 173 PHE A O 1
ATOM 1377 N N . ASP A 1 174 ? 11.43 -18.344 -1.113 1 96.56 174 ASP A N 1
ATOM 1378 C CA . ASP A 1 174 ? 11.289 -19.453 -2.047 1 96.56 174 ASP A CA 1
ATOM 1379 C C . ASP A 1 174 ? 11.398 -18.984 -3.492 1 96.56 174 ASP A C 1
ATOM 1381 O O . ASP A 1 174 ? 11.68 -19.766 -4.395 1 96.56 174 ASP A O 1
ATOM 1385 N N . GLY A 1 175 ? 11.188 -17.766 -3.705 1 96.31 175 GLY A N 1
ATOM 1386 C CA . GLY A 1 175 ? 11.273 -1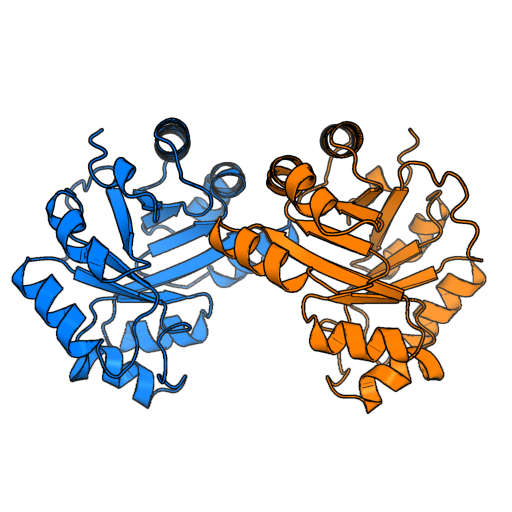7.188 -5.031 1 96.31 175 GLY A CA 1
ATOM 1387 C C . GLY A 1 175 ? 10.953 -15.695 -5.051 1 96.31 175 GLY A C 1
ATOM 1388 O O . GLY A 1 175 ? 10.758 -15.086 -3.998 1 96.31 175 GLY A O 1
ATOM 1389 N N . VAL A 1 176 ? 10.992 -15.125 -6.297 1 97.25 176 VAL A N 1
ATOM 1390 C CA . VAL A 1 176 ? 10.633 -13.727 -6.496 1 97.25 176 VAL A CA 1
ATOM 1391 C C . VAL A 1 176 ? 9.641 -13.602 -7.648 1 97.25 176 VAL A C 1
ATOM 1393 O O . VAL A 1 176 ? 9.539 -14.5 -8.492 1 97.25 176 VAL A O 1
ATOM 1396 N N . MET A 1 177 ? 8.891 -12.594 -7.609 1 96 177 MET A N 1
ATOM 1397 C CA . MET A 1 177 ? 8.047 -12.203 -8.727 1 96 177 MET A CA 1
ATOM 1398 C C . MET A 1 177 ? 8.5 -10.875 -9.32 1 96 177 MET A C 1
ATOM 1400 O O . MET A 1 177 ? 8.773 -9.922 -8.586 1 96 177 MET A O 1
ATOM 1404 N N . THR A 1 178 ? 8.68 -10.844 -10.656 1 96.06 178 THR A N 1
ATOM 1405 C CA . THR A 1 178 ? 9.227 -9.633 -11.25 1 96.06 178 THR A CA 1
ATOM 1406 C C . THR A 1 178 ? 8.711 -9.445 -12.672 1 96.06 178 THR A C 1
ATOM 1408 O O . THR A 1 178 ? 8.484 -10.422 -13.391 1 96.06 178 THR A O 1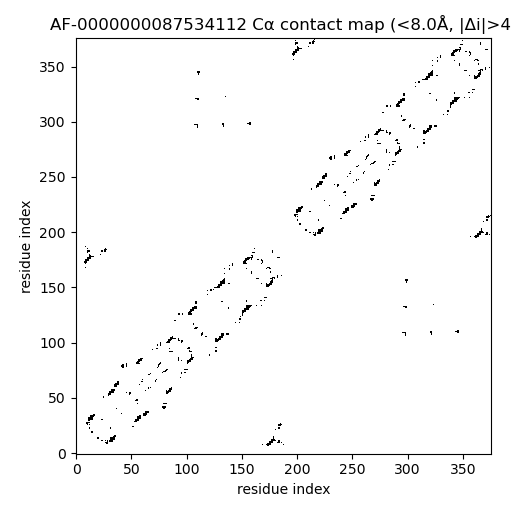
ATOM 1411 N N . SER A 1 179 ? 8.516 -8.234 -13.047 1 93.31 179 SER A N 1
ATOM 1412 C CA . SER A 1 179 ? 8.125 -7.895 -14.414 1 93.31 179 SER A CA 1
ATOM 1413 C C . SER A 1 179 ? 9.344 -7.602 -15.281 1 93.31 179 SER A C 1
ATOM 1415 O O . SER A 1 179 ? 9.211 -7.289 -16.469 1 93.31 179 SER A O 1
ATOM 1417 N N . THR A 1 180 ? 10.531 -7.715 -14.672 1 94.12 180 THR A N 1
ATOM 1418 C CA . THR A 1 180 ? 11.758 -7.438 -15.414 1 94.12 180 THR A CA 1
ATOM 1419 C C . THR A 1 180 ? 12.141 -8.625 -16.297 1 94.12 180 THR A C 1
ATOM 1421 O O . THR A 1 180 ? 12.633 -9.641 -15.789 1 94.12 180 THR A O 1
ATOM 1424 N N . LYS A 1 181 ? 12.055 -8.438 -17.594 1 91.94 181 LYS A N 1
ATOM 1425 C CA . LYS A 1 181 ? 12.172 -9.523 -18.578 1 91.94 181 LYS A CA 1
ATOM 1426 C C . LYS A 1 181 ? 13.547 -10.18 -18.5 1 91.94 181 LYS A C 1
ATOM 1428 O O . LYS A 1 181 ? 13.664 -11.406 -18.547 1 91.94 181 LYS A O 1
ATOM 1433 N N . LYS A 1 182 ? 14.578 -9.414 -18.328 1 92.19 182 LYS A N 1
ATOM 1434 C CA . LYS A 1 182 ? 15.938 -9.93 -18.359 1 92.19 182 LYS A CA 1
ATOM 1435 C C . LYS A 1 182 ? 16.188 -10.906 -17.219 1 92.19 182 LYS A C 1
ATOM 1437 O O . LYS A 1 182 ? 17.141 -11.688 -17.25 1 92.19 182 LYS A O 1
ATOM 1442 N N . LEU A 1 183 ? 15.297 -10.859 -16.188 1 94.12 183 LEU A N 1
ATOM 1443 C CA . LEU A 1 183 ? 15.508 -11.672 -15 1 94.12 183 LEU A CA 1
ATOM 1444 C C . LEU A 1 183 ? 14.734 -12.992 -15.094 1 94.12 183 LEU A C 1
ATOM 1446 O O . LEU A 1 183 ? 14.914 -13.875 -14.258 1 94.12 183 LEU A O 1
ATOM 1450 N N . TRP A 1 184 ? 13.898 -13.188 -16.125 1 91.81 184 TRP A N 1
ATOM 1451 C CA . TRP A 1 184 ? 13.047 -14.367 -16.219 1 91.81 184 TRP A CA 1
ATOM 1452 C C . TRP A 1 184 ? 13.875 -15.617 -16.516 1 91.81 184 TRP A C 1
ATOM 1454 O O . TRP A 1 184 ? 13.445 -16.734 -16.25 1 91.81 184 TRP A O 1
ATOM 1464 N N . SER A 1 185 ? 15.07 -15.445 -17.031 1 85.31 185 SER A N 1
ATOM 1465 C CA . SER A 1 185 ? 15.953 -16.562 -17.344 1 85.31 185 SER A CA 1
ATOM 1466 C C . SER A 1 185 ? 17 -16.766 -16.25 1 85.31 185 SER A C 1
ATOM 1468 O O . SER A 1 185 ? 17.969 -17.5 -16.438 1 85.31 185 SER A O 1
ATOM 1470 N N . TYR A 1 186 ? 16.75 -16 -15.172 1 84.31 186 TYR A N 1
ATOM 1471 C CA . TYR A 1 186 ? 17.703 -16.109 -14.062 1 84.31 186 TYR A CA 1
ATOM 1472 C C . TYR A 1 186 ? 17.828 -17.562 -13.594 1 84.31 186 TYR A C 1
ATOM 1474 O O . TYR A 1 186 ? 16.812 -18.234 -13.375 1 84.31 186 TYR A O 1
ATOM 1482 N N . ILE A 1 187 ? 19.047 -18.188 -13.664 1 70.81 187 ILE A N 1
ATOM 1483 C CA . ILE A 1 187 ? 19.391 -19.516 -13.164 1 70.81 187 ILE A CA 1
ATOM 1484 C C . ILE A 1 187 ? 20.375 -19.406 -12.008 1 70.81 187 ILE A C 1
ATOM 1486 O O . ILE A 1 187 ? 21.328 -18.625 -12.078 1 70.81 187 ILE A O 1
ATOM 1490 N N . GLU A 1 188 ? 20 -19.984 -10.844 1 69.62 188 GLU A N 1
ATOM 1491 C CA . GLU A 1 188 ? 20.906 -19.953 -9.695 1 69.62 188 GLU A CA 1
ATOM 1492 C C . GLU A 1 188 ? 22.297 -20.453 -10.07 1 69.62 188 GLU A C 1
ATOM 1494 O O . GLU A 1 188 ? 22.438 -21.391 -10.852 1 69.62 188 GLU A O 1
ATOM 1499 N N . MET B 1 1 ? 0.014 34.938 2.6 1 23.5 1 MET B N 1
ATOM 1500 C CA . MET B 1 1 ? 1.354 34.5 2.193 1 23.5 1 MET B CA 1
ATOM 1501 C C . MET B 1 1 ? 1.991 33.625 3.252 1 23.5 1 MET B C 1
ATOM 1503 O O . MET B 1 1 ? 2.273 34.062 4.363 1 23.5 1 MET B O 1
ATOM 1507 N N . ILE B 1 2 ? 1.452 32.406 3.48 1 29.41 2 ILE B N 1
ATOM 1508 C CA . ILE B 1 2 ? 1.951 31.5 4.512 1 29.41 2 ILE B CA 1
ATOM 1509 C C . ILE B 1 2 ? 3.475 31.422 4.445 1 29.41 2 ILE B C 1
ATOM 1511 O O . ILE B 1 2 ? 4.043 31.016 3.426 1 29.41 2 ILE B O 1
ATOM 1515 N N . LYS B 1 3 ? 4.062 32.562 4.91 1 33.06 3 LYS B N 1
ATOM 1516 C CA . LYS B 1 3 ? 5.508 32.719 5.047 1 33.06 3 LYS B CA 1
ATOM 1517 C C . LYS B 1 3 ? 6.164 31.359 5.328 1 33.06 3 LYS B C 1
ATOM 1519 O O . LYS B 1 3 ? 5.895 30.734 6.359 1 33.06 3 LYS B O 1
ATOM 1524 N N . LEU B 1 4 ? 6.23 30.531 4.281 1 37.34 4 LEU B N 1
ATOM 1525 C CA . LEU B 1 4 ? 7.051 29.328 4.375 1 37.34 4 LEU B CA 1
ATOM 1526 C C . LEU B 1 4 ? 8.414 29.656 4.969 1 37.34 4 LEU B C 1
ATOM 1528 O O . LEU B 1 4 ? 9.312 30.125 4.262 1 37.34 4 LEU B O 1
ATOM 1532 N N . GLU B 1 5 ? 8.562 30.547 6.02 1 38.69 5 GLU B N 1
ATOM 1533 C CA . GLU B 1 5 ? 9.797 30.625 6.789 1 38.69 5 GLU B CA 1
ATOM 1534 C C . GLU B 1 5 ? 10.633 29.359 6.617 1 38.69 5 GLU B C 1
ATOM 1536 O O . GLU B 1 5 ? 10.102 28.281 6.305 1 38.69 5 GLU B O 1
ATOM 1541 N N . LYS B 1 6 ? 11.945 29.438 6.285 1 45.34 6 LYS B N 1
ATOM 1542 C CA . LYS B 1 6 ? 12.984 28.406 6.184 1 45.34 6 LYS B CA 1
ATOM 1543 C C . LYS B 1 6 ? 12.672 27.219 7.09 1 45.34 6 LYS B C 1
ATOM 1545 O O . LYS B 1 6 ? 13.016 27.234 8.273 1 45.34 6 LYS B O 1
ATOM 1550 N N . GLN B 1 7 ? 11.461 26.703 7.156 1 59.5 7 GLN B N 1
ATOM 1551 C CA . GLN B 1 7 ? 11.094 25.719 8.18 1 59.5 7 GLN B CA 1
ATOM 1552 C C . GLN B 1 7 ? 11.969 24.469 8.086 1 59.5 7 GLN B C 1
ATOM 1554 O O . GLN B 1 7 ? 12.164 23.922 7 1 59.5 7 GLN B O 1
ATOM 1559 N N . GLY B 1 8 ? 13.062 24.359 8.938 1 81.69 8 GLY B N 1
ATOM 1560 C CA . GLY B 1 8 ? 13.977 23.234 9.117 1 81.69 8 GLY B CA 1
ATOM 1561 C C . GLY B 1 8 ? 13.297 21.891 8.969 1 81.69 8 GLY B C 1
ATOM 1562 O O . GLY B 1 8 ? 12.125 21.812 8.609 1 81.69 8 GLY B O 1
ATOM 1563 N N . PHE B 1 9 ? 14.008 20.938 8.984 1 92.25 9 PHE B N 1
ATOM 1564 C CA . PHE B 1 9 ? 13.562 19.547 8.945 1 92.25 9 PHE B CA 1
ATOM 1565 C C . PHE B 1 9 ? 12.586 19.25 10.07 1 92.25 9 PHE B C 1
ATOM 1567 O O . PHE B 1 9 ? 12.867 19.531 11.242 1 92.25 9 PHE B O 1
ATOM 1574 N N . LEU B 1 10 ? 11.414 18.781 9.695 1 92.38 10 LEU B N 1
ATOM 1575 C CA . LEU B 1 10 ? 10.352 18.609 10.68 1 92.38 10 LEU B CA 1
ATOM 1576 C C . LEU B 1 10 ? 10.156 17.125 11 1 92.38 10 LEU B C 1
ATOM 1578 O O . LEU B 1 10 ? 10.242 16.281 10.109 1 92.38 10 LEU B O 1
ATOM 1582 N N . VAL B 1 11 ? 9.938 16.891 12.273 1 94.5 11 VAL B N 1
ATOM 1583 C CA . VAL B 1 11 ? 9.469 15.578 12.695 1 94.5 11 VAL B CA 1
ATOM 1584 C C . VAL B 1 11 ? 8.016 15.672 13.141 1 94.5 11 VAL B C 1
ATOM 1586 O O . VAL B 1 11 ? 7.715 16.219 14.195 1 94.5 11 VAL B O 1
ATOM 1589 N N . VAL B 1 12 ? 7.133 15.141 12.352 1 94.69 12 VAL B N 1
ATOM 1590 C CA . VAL B 1 12 ? 5.703 15.219 12.625 1 94.69 12 VAL B CA 1
ATOM 1591 C C . VAL B 1 12 ? 5.262 13.984 13.406 1 94.69 12 VAL B C 1
ATOM 1593 O O . VAL B 1 12 ? 5.312 12.859 12.891 1 94.69 12 VAL B O 1
ATOM 1596 N N . PRO B 1 13 ? 4.773 14.219 14.609 1 94.5 13 PRO B N 1
ATOM 1597 C CA . PRO B 1 13 ? 4.281 13.086 15.398 1 94.5 13 PRO B CA 1
ATOM 1598 C C . PRO B 1 13 ? 2.994 12.484 14.836 1 94.5 13 PRO B C 1
ATOM 1600 O O . PRO B 1 13 ? 2.066 13.227 14.492 1 94.5 13 PRO B O 1
ATOM 1603 N N . SER B 1 14 ? 2.971 11.188 14.625 1 93.75 14 SER B N 1
ATOM 1604 C CA . SER B 1 14 ? 1.76 10.43 14.336 1 93.75 14 SER B CA 1
ATOM 1605 C C . SER B 1 14 ? 1.229 9.727 15.578 1 93.75 14 SER B C 1
ATOM 1607 O O . SER B 1 14 ? 1.865 8.812 16.094 1 93.75 14 SER B O 1
ATOM 1609 N N . ILE B 1 15 ? 0.087 10.164 15.977 1 90.5 15 ILE B N 1
ATOM 1610 C CA . ILE B 1 15 ? -0.446 9.688 17.25 1 90.5 15 ILE B CA 1
ATOM 1611 C C . ILE B 1 15 ? -1.42 8.539 17 1 90.5 15 ILE B C 1
ATOM 1613 O O . ILE B 1 15 ? -2.49 8.734 16.422 1 90.5 15 ILE B O 1
ATOM 1617 N N . ARG B 1 16 ? -1.09 7.391 17.516 1 84.12 16 ARG B N 1
ATOM 1618 C CA . ARG B 1 16 ? -1.946 6.219 17.375 1 84.12 16 ARG B CA 1
ATOM 1619 C C . ARG B 1 16 ? -2.885 6.07 18.562 1 84.12 16 ARG B C 1
ATOM 1621 O O . ARG B 1 16 ? -3.975 5.512 18.438 1 84.12 16 ARG B O 1
ATOM 1628 N N . ASP B 1 17 ? -2.359 6.543 19.656 1 84.94 17 ASP B N 1
ATOM 1629 C CA . ASP B 1 17 ? -3.141 6.559 20.891 1 84.94 17 ASP B CA 1
ATOM 1630 C C . ASP B 1 17 ? -3.205 7.965 21.484 1 84.94 17 ASP B C 1
ATOM 1632 O O . ASP B 1 17 ? -2.172 8.578 21.75 1 84.94 17 ASP B O 1
ATOM 1636 N N . VAL B 1 18 ? -4.422 8.375 21.734 1 82.12 18 VAL B N 1
ATOM 1637 C CA . VAL B 1 18 ? -4.691 9.742 22.172 1 82.12 18 VAL B CA 1
ATOM 1638 C C . VAL B 1 18 ? -3.949 10.016 23.484 1 82.12 18 VAL B C 1
ATOM 1640 O O . VAL B 1 18 ? -3.576 11.156 23.766 1 82.12 18 VAL B O 1
ATOM 1643 N N . LYS B 1 19 ? -3.689 9.039 24.188 1 84.06 19 LYS B N 1
ATOM 1644 C CA . LYS B 1 19 ? -3.01 9.227 25.469 1 84.06 19 LYS B CA 1
ATOM 1645 C C . LYS B 1 19 ? -1.608 9.797 25.266 1 84.06 19 LYS B C 1
ATOM 1647 O O . LYS B 1 19 ? -1.02 10.352 26.203 1 84.06 19 LYS B O 1
ATOM 1652 N N . TYR B 1 20 ? -1.116 9.68 24.109 1 86.06 20 TYR B N 1
ATOM 1653 C CA . TYR B 1 20 ? 0.248 10.133 23.844 1 86.06 20 TYR B CA 1
ATOM 1654 C C . TYR B 1 20 ? 0.26 11.562 23.312 1 86.06 20 TYR B C 1
ATOM 1656 O O . TYR B 1 20 ? 1.328 12.141 23.094 1 86.06 20 TYR B O 1
ATOM 1664 N N . LEU B 1 21 ? -0.895 12.164 23.203 1 86.5 21 LEU B N 1
ATOM 1665 C CA . LEU B 1 21 ? -1.004 13.516 22.656 1 86.5 21 LEU B CA 1
ATOM 1666 C C . LEU B 1 21 ? -0.209 14.508 23.5 1 86.5 21 LEU B C 1
ATOM 1668 O O . LEU B 1 21 ? 0.432 15.406 22.953 1 86.5 21 LEU B O 1
ATOM 1672 N N . LYS B 1 22 ? -0.205 14.305 24.719 1 83.75 22 LYS B N 1
ATOM 1673 C CA . LYS B 1 22 ? 0.461 15.234 25.625 1 83.75 22 LYS B CA 1
ATOM 1674 C C . LYS B 1 22 ? 1.963 15.281 25.359 1 83.75 22 LYS B C 1
ATOM 1676 O O . LYS B 1 22 ? 2.609 16.297 25.625 1 83.75 22 LYS B O 1
ATOM 1681 N N . TYR B 1 23 ? 2.498 14.227 24.844 1 86.12 23 TYR B N 1
ATOM 1682 C CA . TYR B 1 23 ? 3.939 14.133 24.625 1 86.12 23 TYR B CA 1
ATOM 1683 C C . TYR B 1 23 ? 4.355 14.867 23.359 1 86.12 23 TYR B C 1
ATOM 1685 O O . TYR B 1 23 ? 5.543 15.109 23.141 1 86.12 23 TYR B O 1
ATOM 1693 N N . THR B 1 24 ? 3.402 15.211 22.562 1 85.06 24 THR B N 1
ATOM 1694 C CA . THR B 1 24 ? 3.721 15.938 21.328 1 85.06 24 THR B CA 1
ATOM 1695 C C . THR B 1 24 ? 4.062 17.391 21.641 1 85.06 24 THR B C 1
ATOM 1697 O O . THR B 1 24 ? 4.656 18.078 20.797 1 85.06 24 THR B O 1
ATOM 1700 N N . LEU B 1 25 ? 3.699 17.859 22.797 1 78.5 25 LEU B N 1
ATOM 1701 C CA . LEU B 1 25 ? 3.988 19.234 23.188 1 78.5 25 LEU B CA 1
ATOM 1702 C C . LEU B 1 25 ? 5.492 19.453 23.297 1 78.5 25 LEU B C 1
ATOM 1704 O O . LEU B 1 25 ? 5.953 20.594 23.25 1 78.5 25 LEU B O 1
ATOM 1708 N N . GLU B 1 26 ? 6.191 18.406 23.375 1 75.19 26 GLU B N 1
ATOM 1709 C CA . GLU B 1 26 ? 7.645 18.484 23.469 1 75.19 26 GLU B CA 1
ATOM 1710 C C . GLU B 1 26 ? 8.281 18.609 22.094 1 75.19 26 GLU B C 1
ATOM 1712 O O . GLU B 1 26 ? 9.477 18.906 21.969 1 75.19 26 GLU B O 1
ATOM 1717 N N . SER B 1 27 ? 7.469 18.344 21.109 1 76.12 27 SER B N 1
ATOM 1718 C CA . SER B 1 27 ? 7.969 18.406 19.734 1 76.12 27 SER B CA 1
ATOM 1719 C C . SER B 1 27 ? 8.055 19.844 19.25 1 76.12 27 SER B C 1
ATOM 1721 O O . SER B 1 27 ? 7.262 20.703 19.672 1 76.12 27 SER B O 1
ATOM 1723 N N . GLU B 1 28 ? 9.062 20.109 18.469 1 75.94 28 GLU B N 1
ATOM 1724 C CA . GLU B 1 28 ? 9.18 21.422 17.844 1 75.94 28 GLU B CA 1
ATOM 1725 C C . GLU B 1 28 ? 8.125 21.594 16.75 1 75.94 28 GLU B C 1
ATOM 1727 O O . GLU B 1 28 ? 7.844 22.719 16.328 1 75.94 28 GLU B O 1
ATOM 1732 N N . CYS B 1 29 ? 7.652 20.469 16.344 1 74.62 29 CYS B N 1
ATOM 1733 C CA . CYS B 1 29 ? 6.652 20.531 15.281 1 74.62 29 CYS B CA 1
ATOM 1734 C C . CYS B 1 29 ? 5.273 20.844 15.852 1 74.62 29 CYS B C 1
ATOM 1736 O O . CYS B 1 29 ? 4.836 20.219 16.812 1 74.62 29 CYS B O 1
ATOM 1738 N N . ARG B 1 30 ? 4.68 21.844 15.258 1 84.25 30 ARG B N 1
ATOM 1739 C CA . ARG B 1 30 ? 3.369 22.281 15.734 1 84.25 30 ARG B CA 1
ATOM 1740 C C . ARG B 1 30 ? 2.248 21.625 14.938 1 84.25 30 ARG B C 1
ATOM 1742 O O . ARG B 1 30 ? 1.132 22.141 14.883 1 84.25 30 ARG B O 1
ATOM 1749 N N . GLU B 1 31 ? 2.582 20.516 14.266 1 92.69 31 GLU B N 1
ATOM 1750 C CA . GLU B 1 31 ? 1.585 19.703 13.578 1 92.69 31 GLU B CA 1
ATOM 1751 C C . GLU B 1 31 ? 1.58 18.266 14.102 1 92.69 31 GLU B C 1
ATOM 1753 O O . GLU B 1 31 ? 2.639 17.703 14.383 1 92.69 31 GLU B O 1
ATOM 1758 N N . VAL B 1 32 ? 0.387 17.781 14.266 1 94.12 32 VAL B N 1
ATOM 1759 C CA . VAL B 1 32 ? 0.254 16.391 14.719 1 94.12 32 VAL B CA 1
ATOM 1760 C C . VAL B 1 32 ? -0.672 15.633 13.773 1 94.12 32 VAL B C 1
ATOM 1762 O O . VAL B 1 32 ? -1.687 16.172 13.32 1 94.12 32 VAL B O 1
ATOM 1765 N N . LEU B 1 33 ? -0.247 14.461 13.422 1 95.12 33 LEU B N 1
ATOM 1766 C CA . LEU B 1 33 ? -1.102 13.539 12.688 1 95.12 33 LEU B CA 1
ATOM 1767 C C . LEU B 1 33 ? -1.891 12.648 13.641 1 95.12 33 LEU B C 1
ATOM 1769 O O . LEU B 1 33 ? -1.308 11.844 14.367 1 95.12 33 LEU B O 1
ATOM 1773 N N . LEU B 1 34 ? -3.178 12.836 13.656 1 91.5 34 LEU B N 1
ATOM 1774 C CA . LEU B 1 34 ? -4.031 12.047 14.539 1 91.5 34 LEU B CA 1
ATOM 1775 C C . LEU B 1 34 ? -4.566 10.812 13.82 1 91.5 34 LEU B C 1
ATOM 1777 O O . LEU B 1 34 ? -5.203 10.93 12.773 1 91.5 34 LEU B O 1
ATOM 1781 N N . SER B 1 35 ? -4.152 9.695 14.461 1 83.19 35 SER B N 1
ATOM 1782 C CA . SER B 1 35 ? -4.664 8.438 13.938 1 83.19 35 SER B CA 1
ATOM 1783 C C . SER B 1 35 ? -5.613 7.77 14.922 1 83.19 35 SER B C 1
ATOM 1785 O O . SER B 1 35 ? -5.578 8.062 16.125 1 83.19 35 SER B O 1
ATOM 1787 N N . ASN B 1 36 ? -6.582 7.066 14.555 1 81.56 36 ASN B N 1
ATOM 1788 C CA . ASN B 1 36 ? -7.547 6.328 15.367 1 81.56 36 ASN B CA 1
ATOM 1789 C C . ASN B 1 36 ? -8.578 7.262 16 1 81.56 36 ASN B C 1
ATOM 1791 O O . ASN B 1 36 ? -8.938 7.098 17.172 1 81.56 36 ASN B O 1
ATOM 1795 N N . ALA B 1 37 ? -8.836 8.352 15.531 1 92.44 37 ALA B N 1
ATOM 1796 C CA . ALA B 1 37 ? -9.93 9.234 15.938 1 92.44 37 ALA B CA 1
ATOM 1797 C C . ALA B 1 37 ? -11.258 8.781 15.344 1 92.44 37 ALA B C 1
ATOM 1799 O O . ALA B 1 37 ? -11.281 7.945 14.43 1 92.44 37 ALA B O 1
ATOM 1800 N N . HIS B 1 38 ? -12.32 9.203 16.031 1 95.06 38 HIS B N 1
ATOM 1801 C CA . HIS B 1 38 ? -13.664 8.961 15.523 1 95.06 38 HIS B CA 1
ATOM 1802 C C . HIS B 1 38 ? -14.547 10.188 15.68 1 95.06 38 HIS B C 1
ATOM 1804 O O . HIS B 1 38 ? -14.156 11.156 16.344 1 95.06 38 HIS B O 1
ATOM 1810 N N . ILE B 1 39 ? -15.68 10.102 15.031 1 96.44 39 ILE B N 1
ATOM 1811 C CA . ILE B 1 39 ? -16.531 11.281 14.93 1 96.44 39 ILE B CA 1
ATOM 1812 C C . ILE B 1 39 ? -17 11.695 16.328 1 96.44 39 ILE B C 1
ATOM 1814 O O . ILE B 1 39 ? -17.375 12.852 16.547 1 96.44 39 ILE B O 1
ATOM 1818 N N . GLY B 1 40 ? -16.906 10.836 17.297 1 96.06 40 GLY B N 1
ATOM 1819 C CA . GLY B 1 40 ? -17.359 11.133 18.641 1 96.06 40 GLY B CA 1
ATOM 1820 C C . GLY B 1 40 ? -16.344 11.906 19.469 1 96.06 40 GLY B C 1
ATOM 1821 O O . GLY B 1 40 ? -16.688 12.562 20.438 1 96.06 40 GLY B O 1
ATOM 1822 N N . ASN B 1 41 ? -15.117 11.852 19.109 1 95.5 41 ASN B N 1
ATOM 1823 C CA . ASN B 1 41 ? -14.109 12.484 19.953 1 95.5 41 ASN B CA 1
ATOM 1824 C C . ASN B 1 41 ? -13.242 13.469 19.156 1 95.5 41 ASN B C 1
ATOM 1826 O O . ASN B 1 41 ? -12.43 14.188 19.734 1 95.5 41 ASN B O 1
ATOM 1830 N N . LEU B 1 42 ? -13.422 13.562 17.891 1 97 42 LEU B N 1
ATOM 1831 C CA . LEU B 1 42 ? -12.531 14.328 17.016 1 97 42 LEU B CA 1
ATOM 1832 C C . LEU B 1 42 ? -12.578 15.805 17.375 1 97 42 LEU B C 1
ATOM 1834 O O . LEU B 1 42 ? -11.539 16.469 17.406 1 97 42 LEU B O 1
ATOM 1838 N N . LYS B 1 43 ? -13.75 16.312 17.625 1 97.38 43 LYS B N 1
ATOM 1839 C CA . LYS B 1 43 ? -13.883 17.734 17.953 1 97.38 43 LYS B CA 1
ATOM 1840 C C . LYS B 1 43 ? -13.078 18.094 19.203 1 97.38 43 LYS B C 1
ATOM 1842 O O . LYS B 1 43 ? -12.312 19.047 19.203 1 97.38 43 LYS B O 1
ATOM 1847 N N . GLN B 1 44 ? -13.234 17.281 20.125 1 95.44 44 GLN B N 1
ATOM 1848 C CA . GLN B 1 44 ? -12.531 17.531 21.391 1 95.44 44 GLN B CA 1
ATOM 1849 C C . GLN B 1 44 ? -11.023 17.406 21.203 1 95.44 44 GLN B C 1
ATOM 1851 O O . GLN B 1 44 ? -10.266 18.219 21.75 1 95.44 44 GLN B O 1
ATOM 1856 N N . LEU B 1 45 ? -10.586 16.438 20.5 1 94.5 45 LEU B N 1
ATOM 1857 C CA . LEU B 1 45 ? -9.164 16.25 20.25 1 94.5 45 LEU B CA 1
ATOM 1858 C C . LEU B 1 45 ? -8.57 17.438 19.5 1 94.5 45 LEU B C 1
ATOM 1860 O O . LEU B 1 45 ? -7.496 17.922 19.859 1 94.5 45 LEU B O 1
ATOM 1864 N N . THR B 1 46 ? -9.289 17.906 18.562 1 96.38 46 THR B N 1
ATOM 1865 C CA . THR B 1 46 ? -8.828 19.047 17.781 1 96.38 46 THR B CA 1
ATOM 1866 C C . THR B 1 46 ? -8.742 20.297 18.656 1 96.38 46 THR B C 1
ATOM 1868 O O . THR B 1 46 ? -7.742 21.016 18.609 1 96.38 46 THR B O 1
ATOM 1871 N N . GLU B 1 47 ? -9.734 20.5 19.422 1 95.56 47 GLU B N 1
ATOM 1872 C CA . GLU B 1 47 ? -9.75 21.641 20.328 1 95.56 47 GLU B CA 1
ATOM 1873 C C . GLU B 1 47 ? -8.57 21.594 21.297 1 95.56 47 GLU B C 1
ATOM 1875 O O . GLU B 1 47 ? -7.922 22.625 21.547 1 95.56 47 GLU B O 1
ATOM 1880 N N . ASN B 1 48 ? -8.359 20.453 21.781 1 91.75 48 ASN B N 1
ATOM 1881 C CA . ASN B 1 48 ? -7.246 20.281 22.703 1 91.75 48 ASN B CA 1
ATOM 1882 C C . ASN B 1 48 ? -5.914 20.609 22.047 1 91.75 48 ASN B C 1
ATOM 1884 O O . ASN B 1 48 ? -5.078 21.297 22.625 1 91.75 48 ASN B O 1
ATOM 1888 N N . CYS B 1 49 ? -5.699 20.188 20.859 1 93.38 49 CYS B N 1
ATOM 1889 C CA . CYS B 1 49 ? -4.473 20.469 20.125 1 93.38 49 CYS B CA 1
ATOM 1890 C C . CYS B 1 49 ? -4.328 21.953 19.828 1 93.38 49 CYS B C 1
ATOM 1892 O O . CYS B 1 49 ? -3.256 22.531 20.016 1 93.38 49 CYS B O 1
ATOM 1894 N N . HIS B 1 50 ? -5.414 22.578 19.484 1 95.19 50 HIS B N 1
ATOM 1895 C CA . HIS B 1 50 ? -5.395 24 19.156 1 95.19 50 HIS B CA 1
ATOM 1896 C C . HIS B 1 50 ? -5.055 24.828 20.391 1 95.19 50 HIS B C 1
ATOM 1898 O O . HIS B 1 50 ? -4.324 25.812 20.297 1 95.19 50 HIS B O 1
ATOM 1904 N N . ARG B 1 51 ? -5.59 24.406 21.484 1 92.44 51 ARG B N 1
ATOM 1905 C CA . ARG B 1 51 ? -5.301 25.125 22.719 1 92.44 51 ARG B CA 1
ATOM 1906 C C . ARG B 1 51 ? -3.811 25.094 23.031 1 92.44 51 ARG B C 1
ATOM 1908 O O . ARG B 1 51 ? -3.289 26.016 23.672 1 92.44 51 ARG B O 1
ATOM 1915 N N . ASN B 1 52 ? -3.199 24.094 22.5 1 88.75 52 ASN B N 1
ATOM 1916 C CA . ASN B 1 52 ? -1.765 23.953 22.734 1 88.75 52 ASN B CA 1
ATOM 1917 C C . ASN B 1 52 ? -0.96 24.484 21.547 1 88.75 52 ASN B C 1
ATOM 1919 O O . ASN B 1 52 ? 0.243 24.234 21.453 1 88.75 52 ASN B O 1
ATOM 1923 N N . GLY B 1 53 ? -1.642 25.047 20.609 1 91.25 53 GLY B N 1
ATOM 1924 C CA . GLY B 1 53 ? -0.977 25.672 19.484 1 91.25 53 GLY B CA 1
ATOM 1925 C C . GLY B 1 53 ? -0.584 24.688 18.391 1 91.25 53 GLY B C 1
ATOM 1926 O O . GLY B 1 53 ? 0.302 24.969 17.594 1 91.25 53 GLY B O 1
ATOM 1927 N N . GLN B 1 54 ? -1.188 23.531 18.422 1 92.31 54 GLN B N 1
ATOM 1928 C CA . GLN B 1 54 ? -0.842 22.516 17.438 1 92.31 54 GLN B CA 1
ATOM 1929 C C . GLN B 1 54 ? -1.912 22.406 16.344 1 92.31 54 GLN B C 1
ATOM 1931 O O . GLN B 1 54 ? -3.107 22.469 16.641 1 92.31 54 GLN B O 1
ATOM 1936 N N . LYS B 1 55 ? -1.436 22.312 15.141 1 95.94 55 LYS B N 1
ATOM 1937 C CA . LYS B 1 55 ? -2.342 22 14.039 1 95.94 55 LYS B CA 1
ATOM 1938 C C . LYS B 1 55 ? -2.631 20.5 13.969 1 95.94 55 LYS B C 1
ATOM 1940 O O . LYS B 1 55 ? -1.75 19.672 14.234 1 95.94 55 LYS B O 1
ATOM 1945 N N . VAL B 1 56 ? -3.867 20.219 13.5 1 96.38 56 VAL B N 1
ATOM 1946 C CA . VAL B 1 56 ? -4.305 18.828 13.484 1 96.38 56 VAL B CA 1
ATOM 1947 C C . VAL B 1 56 ? -4.48 18.344 12.047 1 96.38 56 VAL B C 1
ATOM 1949 O O . VAL B 1 56 ? -5.234 18.953 11.273 1 96.38 56 VAL B O 1
ATOM 1952 N N . ILE B 1 57 ? -3.773 17.297 11.719 1 97.44 57 ILE B N 1
ATOM 1953 C CA . ILE B 1 57 ? -3.93 16.594 10.461 1 97.44 57 ILE B CA 1
ATOM 1954 C C . ILE B 1 57 ? -4.539 15.211 10.711 1 97.44 57 ILE B C 1
ATOM 1956 O O . ILE B 1 57 ? -4.145 14.516 11.648 1 97.44 57 ILE B O 1
ATOM 1960 N N . VAL B 1 58 ? -5.523 14.828 9.836 1 97.06 58 VAL B N 1
ATOM 1961 C CA . VAL B 1 58 ? -6.148 13.523 10.039 1 97.06 58 VAL B CA 1
ATOM 1962 C C . VAL B 1 58 ? -6.148 12.742 8.734 1 97.06 58 VAL B C 1
ATOM 1964 O O . VAL B 1 58 ? -6.211 13.328 7.648 1 97.06 58 VAL B O 1
ATOM 1967 N N . ASN B 1 59 ? -5.949 11.438 8.898 1 95 59 ASN B N 1
ATOM 1968 C CA . ASN B 1 59 ? -6.297 10.562 7.785 1 95 59 ASN B CA 1
ATOM 1969 C C . ASN B 1 59 ? -7.805 10.359 7.68 1 95 59 ASN B C 1
ATOM 1971 O O . ASN B 1 59 ? -8.391 9.586 8.445 1 95 59 ASN B O 1
ATOM 1975 N N . HIS B 1 60 ? -8.391 11.023 6.781 1 94.12 60 HIS B N 1
ATOM 1976 C CA . HIS B 1 60 ? -9.844 11.07 6.699 1 94.12 60 HIS B CA 1
ATOM 1977 C C . HIS B 1 60 ? -10.422 9.688 6.418 1 94.12 60 HIS B C 1
ATOM 1979 O O . HIS B 1 60 ? -11.578 9.414 6.742 1 94.12 60 HIS B O 1
ATOM 1985 N N . GLU B 1 61 ? -9.617 8.812 5.906 1 91.94 61 GLU B N 1
ATOM 1986 C CA . GLU B 1 61 ? -10.07 7.465 5.562 1 91.94 61 GLU B CA 1
ATOM 1987 C C . GLU B 1 61 ? -10.156 6.578 6.805 1 91.94 61 GLU B C 1
ATOM 1989 O O . GLU B 1 61 ? -10.82 5.539 6.785 1 91.94 61 GLU B O 1
ATOM 1994 N N . LEU B 1 62 ? -9.531 7.043 7.887 1 89.62 62 LEU B N 1
ATOM 1995 C CA . LEU B 1 62 ? -9.43 6.176 9.055 1 89.62 62 LEU B CA 1
ATOM 1996 C C . LEU B 1 62 ? -10.219 6.746 10.227 1 89.62 62 LEU B C 1
ATOM 1998 O O . LEU B 1 62 ? -10.164 6.211 11.336 1 89.62 62 LEU B O 1
ATOM 2002 N N . ILE B 1 63 ? -10.914 7.805 10 1 94.56 63 ILE B N 1
ATOM 2003 C CA . ILE B 1 63 ? -11.742 8.352 11.062 1 94.56 63 ILE B CA 1
ATOM 2004 C C . ILE B 1 63 ? -12.977 7.473 11.258 1 94.56 63 ILE B C 1
ATOM 2006 O O . ILE B 1 63 ? -13.812 7.359 10.359 1 94.56 63 ILE B O 1
ATOM 2010 N N . GLY B 1 64 ? -13.062 6.953 12.438 1 94.75 64 GLY B N 1
ATOM 2011 C CA . GLY B 1 64 ? -14.195 6.094 12.734 1 94.75 64 GLY B CA 1
ATOM 2012 C C . GLY B 1 64 ? -15.531 6.809 12.625 1 94.75 64 GLY B C 1
ATOM 2013 O O . GLY B 1 64 ? -15.734 7.848 13.258 1 94.75 64 GLY B O 1
ATOM 2014 N N . GLY B 1 65 ? -16.438 6.266 11.75 1 96.12 65 GLY B N 1
ATOM 2015 C CA . GLY B 1 65 ? -17.781 6.801 11.664 1 96.12 65 GLY B CA 1
ATOM 2016 C C . GLY B 1 65 ? -17.922 7.91 10.641 1 96.12 65 GLY B C 1
ATOM 2017 O O . GLY B 1 65 ? -19.031 8.391 10.391 1 96.12 65 GLY B O 1
ATOM 2018 N N . LEU B 1 66 ? -16.859 8.367 10.102 1 96.56 66 LEU B N 1
ATOM 2019 C CA . LEU B 1 66 ? -16.906 9.445 9.117 1 96.56 66 LEU B CA 1
ATOM 2020 C C . LEU B 1 66 ? -17.25 8.906 7.734 1 96.56 66 LEU B C 1
ATOM 2022 O O . LEU B 1 66 ? -16.656 7.922 7.285 1 96.56 66 LEU B O 1
ATOM 2026 N N . GLY B 1 67 ? -18.141 9.562 7.051 1 95.81 67 GLY B N 1
ATOM 2027 C CA . GLY B 1 67 ? -18.469 9.195 5.684 1 95.81 67 GLY B CA 1
ATOM 2028 C C . GLY B 1 67 ? -17.391 9.578 4.684 1 95.81 67 GLY B C 1
ATOM 2029 O O . GLY B 1 67 ? -16.359 10.133 5.059 1 95.81 67 GLY B O 1
ATOM 2030 N N . ASN B 1 68 ? -17.609 9.312 3.424 1 94.38 68 ASN B N 1
ATOM 2031 C CA . ASN B 1 68 ? -16.641 9.578 2.367 1 94.38 68 ASN B CA 1
ATOM 2032 C C . ASN B 1 68 ? -17.219 10.5 1.295 1 94.38 68 ASN B C 1
ATOM 2034 O O . ASN B 1 68 ? -16.859 10.398 0.122 1 94.38 68 ASN B O 1
ATOM 2038 N N . ASP B 1 69 ? -18.109 11.32 1.725 1 95.31 69 ASP B N 1
ATOM 2039 C CA . ASP B 1 69 ? -18.766 12.211 0.771 1 95.31 69 ASP B CA 1
ATOM 2040 C C . ASP B 1 69 ? -18.484 13.672 1.097 1 95.31 69 ASP B C 1
ATOM 2042 O O . ASP B 1 69 ? -17.766 13.969 2.049 1 95.31 69 ASP B O 1
ATOM 2046 N N . ARG B 1 70 ? -19.094 14.445 0.322 1 96.25 70 ARG B N 1
ATOM 2047 C CA . ARG B 1 70 ? -18.812 15.875 0.395 1 96.25 70 ARG B CA 1
ATOM 2048 C C . ARG B 1 70 ? -19.203 16.438 1.757 1 96.25 70 ARG B C 1
ATOM 2050 O O . ARG B 1 70 ? -18.5 17.281 2.311 1 96.25 70 ARG B O 1
ATOM 2057 N N . ILE B 1 71 ? -20.312 15.984 2.25 1 97.12 71 ILE B N 1
ATOM 2058 C CA . ILE B 1 71 ? -20.781 16.484 3.535 1 97.12 71 ILE B CA 1
ATOM 2059 C C . ILE B 1 71 ? -19.781 16.125 4.633 1 97.12 71 ILE B C 1
ATOM 2061 O O . ILE B 1 71 ? -19.438 16.953 5.477 1 97.12 71 ILE B O 1
ATOM 2065 N N . ALA B 1 72 ? -19.312 14.922 4.625 1 97.75 72 ALA B N 1
ATOM 2066 C CA . ALA B 1 72 ? -18.312 14.469 5.582 1 97.75 72 ALA B CA 1
ATOM 2067 C C . ALA B 1 72 ? -17.062 15.352 5.523 1 97.75 72 ALA B C 1
ATOM 2069 O O . ALA B 1 72 ? -16.531 15.766 6.562 1 97.75 72 ALA B O 1
ATOM 2070 N N . PHE B 1 73 ? -16.703 15.68 4.344 1 98 73 PHE B N 1
ATOM 2071 C CA . PHE B 1 73 ? -15.492 16.484 4.152 1 98 73 PHE B CA 1
ATOM 2072 C C . PHE B 1 73 ? -15.711 17.906 4.637 1 98 73 PHE B C 1
ATOM 2074 O O . PHE B 1 73 ? -14.828 18.5 5.262 1 98 73 PHE B O 1
ATOM 2081 N N . GLU B 1 74 ? -16.844 18.422 4.395 1 97.69 74 GLU B N 1
ATOM 2082 C CA . GLU B 1 74 ? -17.188 19.766 4.883 1 97.69 74 GLU B CA 1
ATOM 2083 C C . GLU B 1 74 ? -17.172 19.812 6.406 1 97.69 74 GLU B C 1
ATOM 2085 O O . GLU B 1 74 ? -16.75 20.797 7 1 97.69 74 GLU B O 1
ATOM 2090 N N . MET B 1 75 ? -17.625 18.719 7.008 1 98 75 MET B N 1
ATOM 2091 C CA . MET B 1 75 ? -17.703 18.672 8.469 1 98 75 MET B CA 1
ATOM 2092 C C . MET B 1 75 ? -16.297 18.641 9.078 1 98 75 MET B C 1
ATOM 2094 O O . MET B 1 75 ? -16.078 19.156 10.172 1 98 75 MET B O 1
ATOM 2098 N N . LEU B 1 76 ? -15.336 18.062 8.375 1 98.31 76 LEU B N 1
ATOM 2099 C CA . LEU B 1 76 ? -13.961 18.062 8.852 1 98.31 76 LEU B CA 1
ATOM 2100 C C . LEU B 1 76 ? -13.469 19.484 9.094 1 98.31 76 LEU B C 1
ATOM 2102 O O . LEU B 1 76 ? -12.82 19.75 10.102 1 98.31 76 LEU B O 1
ATOM 2106 N N . LYS B 1 77 ? -13.836 20.391 8.203 1 97.94 77 LYS B N 1
ATOM 2107 C CA . LYS B 1 77 ? -13.406 21.781 8.281 1 97.94 77 LYS B CA 1
ATOM 2108 C C . LYS B 1 77 ? -14.305 22.562 9.234 1 97.94 77 LYS B C 1
ATOM 2110 O O . LYS B 1 77 ? -13.805 23.234 10.148 1 97.94 77 LYS B O 1
ATOM 2115 N N . LYS B 1 78 ? -15.562 22.438 9.164 1 98.06 78 LYS B N 1
ATOM 2116 C CA . LYS B 1 78 ? -16.484 23.375 9.805 1 98.06 78 LYS B CA 1
ATOM 2117 C C . LYS B 1 78 ? -16.844 22.922 11.219 1 98.06 78 LYS B C 1
ATOM 2119 O O . LYS B 1 78 ? -16.938 23.75 12.133 1 98.06 78 LYS B O 1
ATOM 2124 N N . LEU B 1 79 ? -17.062 21.625 11.367 1 98 79 LEU B N 1
ATOM 2125 C CA . LEU B 1 79 ? -17.5 21.109 12.664 1 98 79 LEU B CA 1
ATOM 2126 C C . LEU B 1 79 ? -16.297 20.672 13.492 1 98 79 LEU B C 1
ATOM 2128 O O . LEU B 1 79 ? -16.125 21.125 14.633 1 98 79 LEU B O 1
ATOM 2132 N N . TYR B 1 80 ? -15.445 19.891 12.891 1 98.25 80 TYR B N 1
ATOM 2133 C CA . TYR B 1 80 ? -14.336 19.297 13.633 1 98.25 80 TYR B CA 1
ATOM 2134 C C . TYR B 1 80 ? -13.117 20.219 13.602 1 98.25 80 TYR B C 1
ATOM 2136 O O . TYR B 1 80 ? -12.195 20.062 14.406 1 98.25 80 TYR B O 1
ATOM 2144 N N . LYS B 1 81 ? -13.062 21.109 12.648 1 98.12 81 LYS B N 1
ATOM 2145 C CA . LYS B 1 81 ? -12.078 22.172 12.523 1 98.12 81 LYS B CA 1
ATOM 2146 C C . LYS B 1 81 ? -10.664 21.609 12.383 1 98.12 81 LYS B C 1
ATOM 2148 O O . LYS B 1 81 ? -9.719 22.156 12.953 1 98.12 81 LYS B O 1
ATOM 2153 N N . VAL B 1 82 ? -10.586 20.484 11.734 1 98.06 82 VAL B N 1
ATOM 2154 C CA . VAL B 1 82 ? -9.242 19.984 11.469 1 98.06 82 VAL B CA 1
ATOM 2155 C C . VAL B 1 82 ? -8.516 20.938 10.523 1 98.06 82 VAL B C 1
ATOM 2157 O O . VAL B 1 82 ? -9.156 21.688 9.781 1 98.06 82 VAL B O 1
ATOM 2160 N N . ASP B 1 83 ? -7.215 20.922 10.562 1 98.12 83 ASP B N 1
ATOM 2161 C CA . ASP B 1 83 ? -6.414 21.844 9.781 1 98.12 83 ASP B CA 1
ATOM 2162 C C . ASP B 1 83 ? -6.012 21.234 8.438 1 98.12 83 ASP B C 1
ATOM 2164 O O . ASP B 1 83 ? -5.824 21.953 7.453 1 98.12 83 ASP B O 1
ATOM 2168 N N . GLY B 1 84 ? -5.867 19.953 8.398 1 98.19 84 GLY B N 1
ATOM 2169 C CA . GLY B 1 84 ? -5.441 19.266 7.191 1 98.19 84 GLY B CA 1
ATOM 2170 C C . GLY B 1 84 ? -5.852 17.797 7.152 1 98.19 84 GLY B C 1
ATOM 2171 O O . GLY B 1 84 ? -6.32 17.25 8.156 1 98.19 84 GLY B O 1
ATOM 2172 N N . VAL B 1 85 ? -5.676 17.266 5.977 1 98.12 85 VAL B N 1
ATOM 2173 C CA . VAL B 1 85 ? -6.023 15.875 5.754 1 98.12 85 VAL B CA 1
ATOM 2174 C C . VAL B 1 85 ? -4.906 15.18 4.973 1 98.12 85 VAL B C 1
ATOM 2176 O O . VAL B 1 85 ? -4.203 15.82 4.188 1 98.12 85 VAL B O 1
ATOM 2179 N N . ILE B 1 86 ? -4.719 13.93 5.297 1 97.44 86 ILE B N 1
ATOM 2180 C CA . ILE B 1 86 ? -3.789 13.07 4.57 1 97.44 86 ILE B CA 1
ATOM 2181 C C . ILE B 1 86 ? -4.539 11.867 3.99 1 97.44 86 ILE B C 1
ATOM 2183 O O . ILE B 1 86 ? -5.438 11.32 4.633 1 97.44 86 ILE B O 1
ATOM 2187 N N . GLY B 1 87 ? -4.215 11.477 2.744 1 95.75 87 GLY B N 1
ATOM 2188 C CA . GLY B 1 87 ? -4.883 10.352 2.109 1 95.75 87 GLY B CA 1
ATOM 2189 C C . GLY B 1 87 ? -4.277 9.977 0.77 1 95.75 87 GLY B C 1
ATOM 2190 O O . GLY B 1 87 ? -3.326 10.617 0.311 1 95.75 87 GLY B O 1
ATOM 2191 N N . SER B 1 88 ? -4.898 8.977 0.157 1 95.31 88 SER B N 1
ATOM 2192 C CA . SER B 1 88 ? -4.324 8.453 -1.077 1 95.31 88 SER B CA 1
ATOM 2193 C C . SER B 1 88 ? -5.184 8.812 -2.283 1 95.31 88 SER B C 1
ATOM 2195 O O . SER B 1 88 ? -4.781 8.586 -3.428 1 95.31 88 SER B O 1
ATOM 2197 N N . SER B 1 89 ? -6.336 9.414 -2.047 1 95.69 89 SER B N 1
ATOM 2198 C CA . SER B 1 89 ? -7.25 9.719 -3.145 1 95.69 89 SER B CA 1
ATOM 2199 C C . SER B 1 89 ? -7.059 11.148 -3.639 1 95.69 89 SER B C 1
ATOM 2201 O O . SER B 1 89 ? -7.418 12.109 -2.947 1 95.69 89 SER B O 1
ATOM 2203 N N . VAL B 1 90 ? -6.598 11.227 -4.883 1 96.31 90 VAL B N 1
ATOM 2204 C CA . VAL B 1 90 ? -6.359 12.531 -5.477 1 96.31 90 VAL B CA 1
ATOM 2205 C C . VAL B 1 90 ? -7.672 13.312 -5.559 1 96.31 90 VAL B C 1
ATOM 2207 O O . VAL B 1 90 ? -7.734 14.477 -5.172 1 96.31 90 VAL B O 1
ATOM 2210 N N . SER B 1 91 ? -8.68 12.648 -5.984 1 95.88 91 SER B N 1
ATOM 2211 C CA . SER B 1 91 ? -9.977 13.305 -6.164 1 95.88 91 SER B CA 1
ATOM 2212 C C . SER B 1 91 ? -10.531 13.805 -4.836 1 95.88 91 SER B C 1
ATOM 2214 O O . SER B 1 91 ? -10.992 14.945 -4.746 1 95.88 91 SER B O 1
ATOM 2216 N N . LYS B 1 92 ? -10.453 13.039 -3.818 1 97.19 92 LYS B N 1
ATOM 2217 C CA . LYS B 1 92 ? -10.961 13.438 -2.51 1 97.19 92 LYS B CA 1
ATOM 2218 C C . LYS B 1 92 ? -10.117 14.555 -1.903 1 97.19 92 LYS B C 1
ATOM 2220 O O . LYS B 1 92 ? -10.648 15.508 -1.334 1 97.19 92 LYS B O 1
ATOM 2225 N N . LEU B 1 93 ? -8.844 14.43 -2.107 1 97.69 93 LEU B N 1
ATOM 222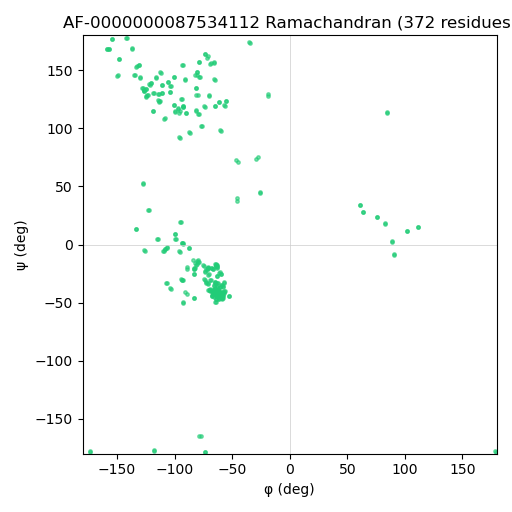6 C CA . LEU B 1 93 ? -7.949 15.461 -1.586 1 97.69 93 LEU B CA 1
ATOM 2227 C C . LEU B 1 93 ? -8.195 16.797 -2.279 1 97.69 93 LEU B C 1
ATOM 2229 O O . LEU B 1 93 ? -8.172 17.844 -1.637 1 97.69 93 LEU B O 1
ATOM 2233 N N . ASN B 1 94 ? -8.422 16.688 -3.555 1 96.94 94 ASN B N 1
ATOM 2234 C CA . ASN B 1 94 ? -8.734 17.906 -4.289 1 96.94 94 ASN B CA 1
ATOM 2235 C C . ASN B 1 94 ? -10 18.578 -3.754 1 96.94 94 ASN B C 1
ATOM 2237 O O . ASN B 1 94 ? -10.039 19.797 -3.576 1 96.94 94 ASN B O 1
ATOM 2241 N N . GLN B 1 95 ? -10.977 17.828 -3.496 1 96.81 95 GLN B N 1
ATOM 2242 C CA . GLN B 1 95 ? -12.219 18.359 -2.934 1 96.81 95 GLN B CA 1
ATOM 2243 C C . GLN B 1 95 ? -11.961 19.047 -1.6 1 96.81 95 GLN B C 1
ATOM 2245 O O . GLN B 1 95 ? -12.43 20.172 -1.38 1 96.81 95 GLN B O 1
ATOM 2250 N N . MET B 1 96 ? -11.227 18.438 -0.801 1 97.94 96 MET B N 1
ATOM 2251 C CA . MET B 1 96 ? -11 18.953 0.546 1 97.94 96 MET B CA 1
ATOM 2252 C C . MET B 1 96 ? -10.07 20.156 0.517 1 97.94 96 MET B C 1
ATOM 2254 O O . MET B 1 96 ? -10.211 21.078 1.336 1 97.94 96 MET B O 1
ATOM 2258 N N . GLN B 1 97 ? -9.195 20.172 -0.439 1 97.38 97 GLN B N 1
ATOM 2259 C CA . GLN B 1 97 ? -8.359 21.359 -0.638 1 97.38 97 GLN B CA 1
ATOM 2260 C C . GLN B 1 97 ? -9.195 22.578 -0.975 1 97.38 97 GLN B C 1
ATOM 2262 O O . GLN B 1 97 ? -8.945 23.672 -0.458 1 97.38 97 GLN B O 1
ATOM 2267 N N . HIS B 1 98 ? -10.141 22.391 -1.746 1 96.75 98 HIS B N 1
ATOM 2268 C CA . HIS B 1 98 ? -11.016 23.484 -2.158 1 96.75 98 HIS B CA 1
ATOM 2269 C C . HIS B 1 98 ? -11.852 23.984 -0.988 1 96.75 98 HIS B C 1
ATOM 2271 O O . HIS B 1 98 ? -12.359 25.109 -1.023 1 96.75 98 HIS B O 1
ATOM 2277 N N . MET B 1 99 ? -11.977 23.188 -0.018 1 97.19 99 MET B N 1
ATOM 2278 C CA . MET B 1 99 ? -12.734 23.578 1.168 1 97.19 99 MET B CA 1
ATOM 2279 C C . MET B 1 99 ? -11.844 24.297 2.174 1 97.19 99 MET B C 1
ATOM 2281 O O . MET B 1 99 ? -12.297 24.656 3.264 1 97.19 99 MET B O 1
ATOM 2285 N N . GLY B 1 100 ? -10.586 24.391 1.851 1 97.31 100 GLY B N 1
ATOM 2286 C CA . GLY B 1 100 ? -9.695 25.188 2.674 1 97.31 100 GLY B CA 1
ATOM 2287 C C . GLY B 1 100 ? -8.828 24.359 3.602 1 97.31 100 GLY B C 1
ATOM 2288 O O . GLY B 1 100 ? -8.18 24.891 4.5 1 97.31 100 GLY B O 1
ATOM 2289 N N . LEU B 1 101 ? -8.82 23.078 3.373 1 98.19 101 LEU B N 1
ATOM 2290 C CA . LEU B 1 101 ? -7.973 22.203 4.188 1 98.19 101 LEU B CA 1
ATOM 2291 C C . LEU B 1 101 ? -6.598 22.031 3.559 1 98.19 101 LEU B C 1
ATOM 2293 O O . LEU B 1 101 ? -6.473 21.953 2.332 1 98.19 101 LEU B O 1
ATOM 2297 N N . GLU B 1 102 ? -5.566 21.984 4.43 1 97.81 102 GLU B N 1
ATOM 2298 C CA . GLU B 1 102 ? -4.277 21.516 3.936 1 97.81 102 GLU B CA 1
ATOM 2299 C C . GLU B 1 102 ? -4.348 20.031 3.531 1 97.81 102 GLU B C 1
ATOM 2301 O O . GLU B 1 102 ? -5.055 19.25 4.164 1 97.81 102 GLU B O 1
ATOM 2306 N N . THR B 1 103 ? -3.65 19.719 2.459 1 97.94 103 THR B N 1
ATOM 2307 C CA . THR B 1 103 ? -3.775 18.375 1.921 1 97.94 103 THR B CA 1
ATOM 2308 C C . THR B 1 103 ? -2.404 17.719 1.756 1 97.94 103 THR B C 1
ATOM 2310 O O . THR B 1 103 ? -1.471 18.359 1.253 1 97.94 103 THR B O 1
ATOM 2313 N N . ILE B 1 104 ? -2.301 16.516 2.223 1 98.06 104 ILE B N 1
ATOM 2314 C CA . ILE B 1 104 ? -1.091 15.719 2.061 1 98.06 104 ILE B CA 1
ATOM 2315 C C . ILE B 1 104 ? -1.412 14.453 1.267 1 98.06 104 ILE B C 1
ATOM 2317 O O . ILE B 1 104 ? -2.205 13.625 1.71 1 98.06 104 ILE B O 1
ATOM 2321 N N . PHE B 1 105 ? -0.822 14.406 0.113 1 98 105 PHE B N 1
ATOM 2322 C CA . PHE B 1 105 ? -0.995 13.234 -0.735 1 98 105 PHE B CA 1
ATOM 2323 C C . PHE B 1 105 ? -0.059 12.109 -0.304 1 98 105 PHE B C 1
ATOM 2325 O O . PHE B 1 105 ? 1.163 12.242 -0.402 1 98 105 PHE B O 1
ATOM 2332 N N . ARG B 1 106 ? -0.672 11.039 0.142 1 97.56 106 ARG B N 1
ATOM 2333 C CA . ARG B 1 106 ? 0.08 9.898 0.661 1 97.56 106 ARG B CA 1
ATOM 2334 C C . ARG B 1 106 ? 0.313 8.852 -0.426 1 97.56 106 ARG B C 1
ATOM 2336 O O . ARG B 1 106 ? -0.642 8.312 -0.989 1 97.56 106 ARG B O 1
ATOM 2343 N N . ILE B 1 107 ? 1.623 8.531 -0.589 1 97.75 107 ILE B N 1
ATOM 2344 C CA . ILE B 1 107 ? 1.989 7.621 -1.668 1 97.75 107 ILE B CA 1
ATOM 2345 C C . ILE B 1 107 ? 2.752 6.426 -1.098 1 97.75 107 ILE B C 1
ATOM 2347 O O . ILE B 1 107 ? 3.725 6.598 -0.359 1 97.75 107 ILE B O 1
ATOM 2351 N N . SER B 1 108 ? 2.283 5.215 -1.47 1 98 108 SER B N 1
ATOM 2352 C CA . SER B 1 108 ? 2.973 3.986 -1.092 1 98 108 SER B CA 1
ATOM 2353 C C . SER B 1 108 ? 3.818 3.451 -2.242 1 98 108 SER B C 1
ATOM 2355 O O . SER B 1 108 ? 3.287 3.09 -3.295 1 98 108 SER B O 1
ATOM 2357 N N . LEU B 1 109 ? 5.051 3.373 -1.972 1 98 109 LEU B N 1
ATOM 2358 C CA . LEU B 1 109 ? 5.992 2.893 -2.979 1 98 109 LEU B CA 1
ATOM 2359 C C . LEU B 1 109 ? 6.262 1.402 -2.803 1 98 109 LEU B C 1
ATOM 2361 O O . LEU B 1 109 ? 7.215 1.017 -2.121 1 98 109 LEU B O 1
ATOM 2365 N N . ILE B 1 110 ? 5.492 0.65 -3.477 1 97.06 110 ILE B N 1
ATOM 2366 C CA . ILE B 1 110 ? 5.477 -0.793 -3.268 1 97.06 110 ILE B CA 1
ATOM 2367 C C . ILE B 1 110 ? 6.234 -1.486 -4.398 1 97.06 110 ILE B C 1
ATOM 2369 O O . ILE B 1 110 ? 6.914 -2.492 -4.176 1 97.06 110 ILE B O 1
ATOM 2373 N N . ASP B 1 111 ? 6.094 -0.975 -5.672 1 94.19 111 ASP B N 1
ATOM 2374 C CA . ASP B 1 111 ? 6.711 -1.511 -6.879 1 94.19 111 ASP B CA 1
ATOM 2375 C C . ASP B 1 111 ? 6.887 -0.422 -7.934 1 94.19 111 ASP B C 1
ATOM 2377 O O . ASP B 1 111 ? 6.535 0.736 -7.707 1 94.19 111 ASP B O 1
ATOM 2381 N N . SER B 1 112 ? 7.492 -0.797 -9.023 1 92.75 112 SER B N 1
ATOM 2382 C CA . SER B 1 112 ? 7.762 0.177 -10.078 1 92.75 112 SER B CA 1
ATOM 2383 C C . SER B 1 112 ? 6.469 0.748 -10.648 1 92.75 112 SER B C 1
ATOM 2385 O O . SER B 1 112 ? 6.406 1.928 -10.992 1 92.75 112 SER B O 1
ATOM 2387 N N . HIS B 1 113 ? 5.488 -0.086 -10.656 1 90.06 113 HIS B N 1
ATOM 2388 C CA . HIS B 1 113 ? 4.207 0.382 -11.172 1 90.06 113 HIS B CA 1
ATOM 2389 C C . HIS B 1 113 ? 3.598 1.441 -10.258 1 90.06 113 HIS B C 1
ATOM 2391 O O . HIS B 1 113 ? 3.059 2.443 -10.734 1 90.06 113 HIS B O 1
ATOM 2397 N N . SER B 1 114 ? 3.652 1.209 -9 1 94.75 114 SER B N 1
ATOM 2398 C CA . SER B 1 114 ? 3.117 2.189 -8.062 1 94.75 114 SER B CA 1
ATOM 2399 C C . SER B 1 114 ? 3.822 3.533 -8.203 1 94.75 114 SER B C 1
ATOM 2401 O O . SER B 1 114 ? 3.201 4.586 -8.055 1 94.75 114 SER B O 1
ATOM 2403 N N . VAL B 1 115 ? 5.105 3.527 -8.5 1 96.62 115 VAL B N 1
ATOM 2404 C CA . VAL B 1 115 ? 5.863 4.758 -8.711 1 96.62 115 VAL B CA 1
ATOM 2405 C C . VAL B 1 115 ? 5.332 5.488 -9.945 1 96.62 115 VAL B C 1
ATOM 2407 O O . VAL B 1 115 ? 5.047 6.684 -9.891 1 96.62 115 VAL B O 1
ATOM 2410 N N . GLU B 1 116 ? 5.211 4.75 -10.969 1 95 116 GLU B N 1
ATOM 2411 C CA . GLU B 1 116 ? 4.719 5.332 -12.219 1 95 116 GLU B CA 1
ATOM 2412 C C . GLU B 1 116 ? 3.34 5.953 -12.031 1 95 116 GLU B C 1
ATOM 2414 O O . GLU B 1 116 ? 3.104 7.09 -12.445 1 95 116 GLU B O 1
ATOM 2419 N N . MET B 1 117 ? 2.49 5.227 -11.375 1 94.62 117 MET B N 1
ATOM 2420 C CA . MET B 1 117 ? 1.13 5.707 -11.156 1 94.62 117 MET B CA 1
ATOM 2421 C C . MET B 1 117 ? 1.133 6.957 -10.281 1 94.62 117 MET B C 1
ATOM 2423 O O . MET B 1 117 ? 0.383 7.902 -10.539 1 94.62 117 MET B O 1
ATOM 2427 N N . ALA B 1 118 ? 1.936 6.938 -9.281 1 96.56 118 ALA B N 1
ATOM 2428 C CA . ALA B 1 118 ? 2.016 8.078 -8.375 1 96.56 118 ALA B CA 1
ATOM 2429 C C . ALA B 1 118 ? 2.506 9.328 -9.109 1 96.56 118 ALA B C 1
ATOM 2431 O O . ALA B 1 118 ? 1.956 10.414 -8.93 1 96.56 118 ALA B O 1
ATOM 2432 N N . LEU B 1 119 ? 3.516 9.148 -9.945 1 96.81 119 LEU B N 1
ATOM 2433 C CA . LEU B 1 119 ? 4.062 10.258 -10.711 1 96.81 119 LEU B CA 1
ATOM 2434 C C . LEU B 1 119 ? 3.016 10.836 -11.656 1 96.81 119 LEU B C 1
ATOM 2436 O O . LEU B 1 119 ? 2.875 12.062 -11.766 1 96.81 119 LEU B O 1
ATOM 2440 N N . ARG B 1 120 ? 2.275 9.984 -12.219 1 96.25 120 ARG B N 1
ATOM 2441 C CA . ARG B 1 120 ? 1.211 10.422 -13.109 1 96.25 120 ARG B CA 1
ATOM 2442 C C . ARG B 1 120 ? 0.141 11.195 -12.352 1 96.25 120 ARG B C 1
ATOM 2444 O O . ARG B 1 120 ? -0.33 12.242 -12.812 1 96.25 120 ARG B O 1
ATOM 2451 N N . SER B 1 121 ? -0.173 10.742 -11.195 1 95.62 121 SER B N 1
ATOM 2452 C CA . SER B 1 121 ? -1.229 11.344 -10.391 1 95.62 121 SER B CA 1
ATOM 2453 C C . SER B 1 121 ? -0.809 12.711 -9.859 1 95.62 121 SER B C 1
ATOM 2455 O O . SER B 1 121 ? -1.654 13.57 -9.609 1 95.62 121 SER B O 1
ATOM 2457 N N . LEU B 1 122 ? 0.416 12.859 -9.734 1 95 122 LEU B N 1
ATOM 2458 C CA . LEU B 1 122 ? 0.944 14.078 -9.125 1 95 122 LEU B CA 1
ATOM 2459 C C . LEU B 1 122 ? 0.987 15.219 -10.141 1 95 122 LEU B C 1
ATOM 2461 O O . LEU B 1 122 ? 1.136 16.375 -9.766 1 95 122 LEU B O 1
ATOM 2465 N N . LYS B 1 123 ? 0.886 14.812 -11.398 1 91.75 123 LYS B N 1
ATOM 2466 C CA . LYS B 1 123 ? 0.947 15.836 -12.438 1 91.75 123 LYS B CA 1
ATOM 2467 C C . LYS B 1 123 ? -0.253 16.781 -12.352 1 91.75 123 LYS B C 1
ATOM 2469 O O . LYS B 1 123 ? -1.401 16.328 -12.375 1 91.75 123 LYS B O 1
ATOM 2474 N N . GLY B 1 124 ? -0.069 18.047 -12.148 1 87.44 124 GLY B N 1
ATOM 2475 C CA . GLY B 1 124 ? -1.115 19.047 -12.203 1 87.44 124 GLY B CA 1
ATOM 2476 C C . GLY B 1 124 ? -1.817 19.25 -10.875 1 87.44 124 GLY B C 1
ATOM 2477 O O . GLY B 1 124 ? -2.811 19.984 -10.789 1 87.44 124 GLY B O 1
ATOM 2478 N N . VAL B 1 125 ? -1.338 18.547 -9.875 1 88.75 125 VAL B N 1
ATOM 2479 C CA . VAL B 1 125 ? -1.98 18.734 -8.578 1 88.75 125 VAL B CA 1
ATOM 2480 C C . VAL B 1 125 ? -1.221 19.797 -7.777 1 88.75 125 VAL B C 1
ATOM 2482 O O . VAL B 1 125 ? -0.041 20.047 -8.031 1 88.75 125 VAL B O 1
ATOM 2485 N N . ASN B 1 126 ? -1.965 20.453 -6.84 1 92.12 126 ASN B N 1
ATOM 2486 C CA . ASN B 1 126 ? -1.373 21.5 -5.996 1 92.12 126 ASN B CA 1
ATOM 2487 C C . ASN B 1 126 ? -1.64 21.234 -4.516 1 92.12 126 ASN B C 1
ATOM 2489 O O . ASN B 1 126 ? -2.098 22.125 -3.795 1 92.12 126 ASN B O 1
ATOM 2493 N N . PHE B 1 127 ? -1.316 20.094 -4.125 1 97.19 127 PHE B N 1
ATOM 2494 C CA . PHE B 1 127 ? -1.487 19.734 -2.721 1 97.19 127 PHE B CA 1
ATOM 2495 C C . PHE B 1 127 ? -0.468 20.453 -1.848 1 97.19 127 PHE B C 1
ATOM 2497 O O . PHE B 1 127 ? 0.524 20.984 -2.352 1 97.19 127 PHE B O 1
ATOM 2504 N N . THR B 1 128 ? -0.73 20.547 -0.548 1 96.75 128 THR B N 1
ATOM 2505 C CA . THR B 1 128 ? 0.169 21.188 0.399 1 96.75 128 THR B CA 1
ATOM 2506 C C . THR B 1 128 ? 1.477 20.406 0.522 1 96.75 128 THR B C 1
ATOM 2508 O O . THR B 1 128 ? 2.557 21 0.556 1 96.75 128 THR B O 1
ATOM 2511 N N . ALA B 1 129 ? 1.391 19.109 0.548 1 97.56 129 ALA B N 1
ATOM 2512 C CA . ALA B 1 129 ? 2.58 18.266 0.703 1 97.56 129 ALA B CA 1
ATOM 2513 C C . ALA B 1 129 ? 2.33 16.859 0.191 1 97.56 129 ALA B C 1
ATOM 2515 O O . ALA B 1 129 ? 1.197 16.5 -0.141 1 97.56 129 ALA B O 1
ATOM 2516 N N . VAL B 1 130 ? 3.402 16.094 0.07 1 98.25 130 VAL B N 1
ATOM 2517 C CA . VAL B 1 130 ? 3.367 14.688 -0.316 1 98.25 130 VAL B CA 1
ATOM 2518 C C . VAL B 1 130 ? 4.117 13.852 0.716 1 98.25 130 VAL B C 1
ATOM 2520 O O . VAL B 1 130 ? 5.184 14.25 1.191 1 98.25 130 VAL B O 1
ATOM 2523 N N . GLU B 1 131 ? 3.533 12.828 1.097 1 98.44 131 GLU B N 1
ATOM 2524 C CA . GLU B 1 131 ? 4.246 11.828 1.881 1 98.44 131 GLU B CA 1
ATOM 2525 C C . GLU B 1 131 ? 4.602 10.609 1.029 1 98.44 131 GLU B C 1
ATOM 2527 O O . GLU B 1 131 ? 3.748 10.07 0.322 1 98.44 131 GLU B O 1
ATOM 2532 N N . LEU B 1 132 ? 5.848 10.172 1.09 1 98.69 132 LEU B N 1
ATOM 2533 C CA . LEU B 1 132 ? 6.301 8.945 0.434 1 98.69 132 LEU B CA 1
ATOM 2534 C C . LEU B 1 132 ? 6.645 7.875 1.461 1 98.69 132 LEU B C 1
ATOM 2536 O O . LEU B 1 132 ? 7.344 8.148 2.439 1 98.69 132 LEU B O 1
ATOM 2540 N N . ARG B 1 133 ? 6.109 6.715 1.229 1 98.25 133 ARG B N 1
ATOM 2541 C CA . ARG B 1 133 ? 6.344 5.57 2.102 1 98.25 133 ARG B CA 1
ATOM 2542 C C . ARG B 1 133 ? 6.68 4.324 1.288 1 98.25 133 ARG B C 1
ATOM 2544 O O . ARG B 1 133 ? 6.195 4.156 0.167 1 98.25 133 ARG B O 1
ATOM 2551 N N . PRO B 1 134 ? 7.434 3.303 1.778 1 98.31 134 PRO B N 1
ATOM 2552 C CA . PRO B 1 134 ? 8.242 3.422 2.996 1 98.31 134 PRO B CA 1
ATOM 2553 C C . PRO B 1 134 ? 9.5 4.262 2.791 1 98.31 134 PRO B C 1
ATOM 2555 O O . PRO B 1 134 ? 9.906 4.504 1.651 1 98.31 134 PRO B O 1
ATOM 2558 N N . TYR B 1 135 ? 10.148 4.73 3.834 1 98.38 135 TYR B N 1
ATOM 2559 C CA . TYR B 1 135 ? 11.227 5.703 3.738 1 98.38 135 TYR B CA 1
ATOM 2560 C C . TYR B 1 135 ? 12.344 5.188 2.836 1 98.38 135 TYR B C 1
ATOM 2562 O O . TYR B 1 135 ? 12.984 5.965 2.125 1 98.38 135 TYR B O 1
ATOM 2570 N N . SER B 1 136 ? 12.562 3.881 2.824 1 97.12 136 SER B N 1
ATOM 2571 C CA . SER B 1 136 ? 13.695 3.307 2.115 1 97.12 136 SER B CA 1
ATOM 2572 C C . SER B 1 136 ? 13.594 3.543 0.612 1 97.12 136 SER B C 1
ATOM 2574 O O . SER B 1 136 ? 14.555 3.973 -0.024 1 97.12 136 SER B O 1
ATOM 2576 N N . HIS B 1 137 ? 12.461 3.289 0.097 1 97.69 137 HIS B N 1
ATOM 2577 C CA . HIS B 1 137 ? 12.266 3.523 -1.329 1 97.69 137 HIS B CA 1
ATOM 2578 C C . HIS B 1 137 ? 11.938 4.988 -1.607 1 97.69 137 HIS B C 1
ATOM 2580 O O . HIS B 1 137 ? 12.234 5.5 -2.689 1 97.69 137 HIS B O 1
ATOM 2586 N N . ALA B 1 138 ? 11.391 5.613 -0.624 1 98.38 138 ALA B N 1
ATOM 2587 C CA . ALA B 1 138 ? 11.156 7.051 -0.758 1 98.38 138 ALA B CA 1
ATOM 2588 C C . ALA B 1 138 ? 12.453 7.797 -1.04 1 98.38 138 ALA B C 1
ATOM 2590 O O . ALA B 1 138 ? 12.492 8.68 -1.899 1 98.38 138 ALA B O 1
ATOM 2591 N N . VAL B 1 139 ? 13.477 7.426 -0.314 1 98.31 139 VAL B N 1
ATOM 2592 C CA . VAL B 1 139 ? 14.781 8.062 -0.473 1 98.31 139 VAL B CA 1
ATOM 2593 C C . VAL B 1 139 ? 15.289 7.855 -1.899 1 98.31 139 VAL B C 1
ATOM 2595 O O . VAL B 1 139 ? 15.812 8.781 -2.518 1 98.31 139 VAL B O 1
ATOM 2598 N N . GLU B 1 140 ? 15.078 6.641 -2.398 1 97.19 140 GLU B N 1
ATOM 2599 C CA . GLU B 1 140 ? 15.547 6.277 -3.732 1 97.19 140 GLU B CA 1
ATOM 2600 C C . GLU B 1 140 ? 14.82 7.074 -4.812 1 97.19 140 GLU B C 1
ATOM 2602 O O . GLU B 1 140 ? 15.438 7.504 -5.789 1 97.19 140 GLU B O 1
ATOM 2607 N N . PHE B 1 141 ? 13.57 7.383 -4.625 1 98 141 PHE B N 1
ATOM 2608 C CA . PHE B 1 141 ? 12.766 7.879 -5.734 1 98 141 PHE B CA 1
ATOM 2609 C C . PHE B 1 141 ? 12.469 9.367 -5.57 1 98 141 PHE B C 1
ATOM 2611 O O . PHE B 1 141 ? 11.906 9.992 -6.465 1 98 141 PHE B O 1
ATOM 2618 N N . LEU B 1 142 ? 12.883 10 -4.465 1 98.44 142 LEU B N 1
ATOM 2619 C CA . LEU B 1 142 ? 12.578 11.391 -4.164 1 98.44 142 LEU B CA 1
ATOM 2620 C C . LEU B 1 142 ? 12.961 12.297 -5.328 1 98.44 142 LEU B C 1
ATOM 2622 O O . LEU B 1 142 ? 12.188 13.172 -5.723 1 98.44 142 LEU B O 1
ATOM 2626 N N . PRO B 1 143 ? 14.141 12.117 -5.953 1 98.06 143 PRO B N 1
ATOM 2627 C CA . PRO B 1 143 ? 14.516 13.023 -7.039 1 98.06 143 PRO B CA 1
ATOM 2628 C C . PRO B 1 143 ? 13.5 13.031 -8.18 1 98.06 143 PRO B C 1
ATOM 2630 O O . PRO B 1 143 ? 13.227 14.086 -8.758 1 98.06 143 PRO B O 1
ATOM 2633 N N . MET B 1 144 ? 12.914 11.891 -8.461 1 97.56 144 MET B N 1
ATOM 2634 C CA . MET B 1 144 ? 11.922 11.805 -9.531 1 97.56 144 MET B CA 1
ATOM 2635 C C . MET B 1 144 ? 10.672 12.594 -9.172 1 97.56 144 MET B C 1
ATOM 2637 O O . MET B 1 144 ? 10.102 13.281 -10.023 1 97.56 144 MET B O 1
ATOM 2641 N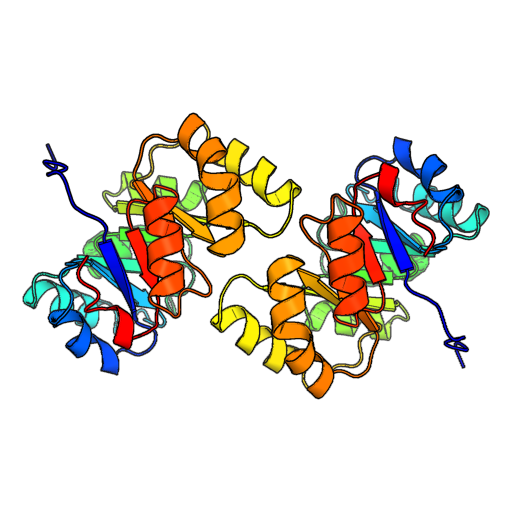 N . PHE B 1 145 ? 10.258 12.516 -7.973 1 98 145 PHE B N 1
ATOM 2642 C CA . PHE B 1 145 ? 9.047 13.203 -7.535 1 98 145 PHE B CA 1
ATOM 2643 C C . PHE B 1 145 ? 9.273 14.711 -7.473 1 98 145 PHE B C 1
ATOM 2645 O O . PHE B 1 145 ? 8.367 15.492 -7.777 1 98 145 PHE B O 1
ATOM 2652 N N . LYS B 1 146 ? 10.477 15.141 -7.137 1 96.94 146 LYS B N 1
ATOM 2653 C CA . LYS B 1 146 ? 10.805 16.562 -7.031 1 96.94 146 LYS B CA 1
ATOM 2654 C C . LYS B 1 146 ? 10.75 17.234 -8.398 1 96.94 146 LYS B C 1
ATOM 2656 O O . LYS B 1 146 ? 10.586 18.453 -8.484 1 96.94 146 LYS B O 1
ATOM 2661 N N . GLU B 1 147 ? 10.852 16.453 -9.414 1 96.31 147 GLU B N 1
ATOM 2662 C CA . GLU B 1 147 ? 10.766 17 -10.766 1 96.31 147 GLU B CA 1
ATOM 2663 C C . GLU B 1 147 ? 9.328 17.375 -11.117 1 96.31 147 GLU B C 1
ATOM 2665 O O . GLU B 1 147 ? 9.102 18.203 -12 1 96.31 147 GLU B O 1
ATOM 2670 N N . ILE B 1 148 ? 8.406 16.812 -10.492 1 94.69 148 ILE B N 1
ATOM 2671 C CA . ILE B 1 148 ? 7.008 16.938 -10.891 1 94.69 148 ILE B CA 1
ATOM 2672 C C . ILE B 1 148 ? 6.266 17.828 -9.906 1 94.69 148 ILE B C 1
ATOM 2674 O O . ILE B 1 148 ? 5.34 18.547 -10.281 1 94.69 148 ILE B O 1
ATOM 2678 N N . PHE B 1 149 ? 6.656 17.781 -8.648 1 95.12 149 PHE B N 1
ATOM 2679 C CA . PHE B 1 149 ? 5.973 18.469 -7.562 1 95.12 149 PHE B CA 1
ATOM 2680 C C . PHE B 1 149 ? 6.941 19.375 -6.797 1 95.12 149 PHE B C 1
ATOM 2682 O O . PHE B 1 149 ? 8.031 18.938 -6.43 1 95.12 149 PHE B O 1
ATOM 2689 N N . THR B 1 150 ? 6.527 20.594 -6.535 1 91.69 150 THR B N 1
ATOM 2690 C CA . THR B 1 150 ? 7.441 21.562 -5.957 1 91.69 150 THR B CA 1
ATOM 2691 C C . THR B 1 150 ? 7.117 21.812 -4.484 1 91.69 150 THR B C 1
ATOM 2693 O O . THR B 1 150 ? 7.809 22.562 -3.809 1 91.69 150 THR B O 1
ATOM 2696 N N . GLY B 1 151 ? 6.105 21.203 -3.969 1 93.44 151 GLY B N 1
ATOM 2697 C CA . GLY B 1 151 ? 5.754 21.375 -2.568 1 93.44 151 GLY B CA 1
ATOM 2698 C C . GLY B 1 151 ? 6.625 20.562 -1.63 1 93.44 151 GLY B C 1
ATOM 2699 O O . GLY B 1 151 ? 7.723 20.141 -2.004 1 93.44 151 GLY B O 1
ATOM 2700 N N . LYS B 1 152 ? 6.188 20.438 -0.437 1 96.25 152 LYS B N 1
ATOM 2701 C CA . LYS B 1 152 ? 6.969 19.766 0.606 1 96.25 152 LYS B CA 1
ATOM 2702 C C . LYS B 1 152 ? 6.844 18.25 0.51 1 96.25 152 LYS B C 1
ATOM 2704 O O . LYS B 1 152 ? 5.785 17.734 0.151 1 96.25 152 LYS B O 1
ATOM 2709 N N . PHE B 1 153 ? 7.945 17.625 0.85 1 98.12 153 PHE B N 1
ATOM 2710 C CA . PHE B 1 153 ? 7.973 16.172 0.871 1 98.12 153 PHE B CA 1
ATOM 2711 C C . PHE B 1 153 ? 8.266 15.648 2.275 1 98.12 153 PHE B C 1
ATOM 2713 O O . PHE B 1 153 ? 9.227 16.078 2.91 1 98.12 153 PHE B O 1
ATOM 2720 N N . PHE B 1 154 ? 7.457 14.75 2.686 1 98.06 154 PHE B N 1
ATOM 2721 C CA . PHE B 1 154 ? 7.68 14.031 3.934 1 98.06 154 PHE B CA 1
ATOM 2722 C C . PHE B 1 154 ? 7.902 12.547 3.668 1 98.06 154 PHE B C 1
ATOM 2724 O O . PHE B 1 154 ? 7.316 11.977 2.744 1 98.06 154 PHE B O 1
ATOM 2731 N N . ALA B 1 155 ? 8.789 11.93 4.453 1 98.56 155 ALA B N 1
ATOM 2732 C CA . ALA B 1 155 ? 8.953 10.484 4.422 1 98.56 155 ALA B CA 1
ATOM 2733 C C . ALA B 1 155 ? 8.227 9.82 5.59 1 98.56 155 ALA B C 1
ATOM 2735 O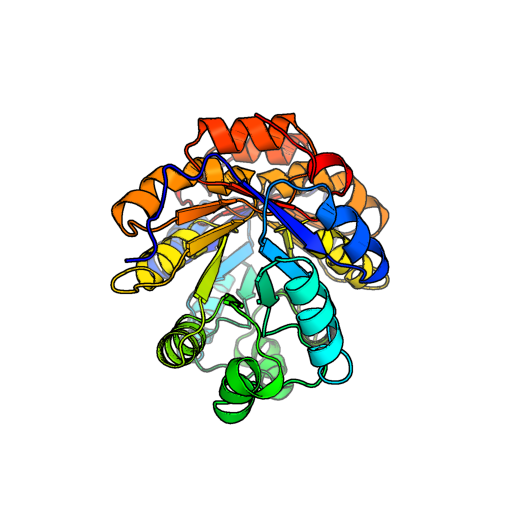 O . ALA B 1 155 ? 8.172 10.375 6.691 1 98.56 155 ALA B O 1
ATOM 2736 N N . GLY B 1 156 ? 7.699 8.688 5.348 1 98 156 GLY B N 1
ATOM 2737 C CA . GLY B 1 156 ? 7.086 7.871 6.383 1 98 156 GLY B CA 1
ATOM 2738 C C . GLY B 1 156 ? 7.348 6.387 6.203 1 98 156 GLY B C 1
ATOM 2739 O O . GLY B 1 156 ? 8.039 5.98 5.266 1 98 156 GLY B O 1
ATOM 2740 N N . GLY B 1 157 ? 6.848 5.676 7.133 1 97.69 157 GLY B N 1
ATOM 2741 C CA . GLY B 1 157 ? 6.984 4.23 7.066 1 97.69 157 GLY B CA 1
ATOM 2742 C C . GLY B 1 157 ? 8.305 3.729 7.629 1 97.69 157 GLY B C 1
ATOM 2743 O O . GLY B 1 157 ? 9.367 3.992 7.062 1 97.69 157 GLY B O 1
ATOM 2744 N N . PHE B 1 158 ? 8.281 3.057 8.648 1 97.62 158 PHE B N 1
ATOM 2745 C CA . PHE B 1 158 ? 9.391 2.363 9.297 1 97.62 158 PHE B CA 1
ATOM 2746 C C . PHE B 1 158 ? 10.438 3.357 9.789 1 97.62 158 PHE B C 1
ATOM 2748 O O . PHE B 1 158 ? 11.617 3.023 9.891 1 97.62 158 PHE B O 1
ATOM 2755 N N . ILE B 1 159 ? 10.023 4.531 10.086 1 97.5 159 ILE B N 1
ATOM 2756 C CA . ILE B 1 159 ? 10.922 5.5 10.695 1 97.5 159 ILE B CA 1
ATOM 2757 C C . ILE B 1 159 ? 10.914 5.328 12.211 1 97.5 159 ILE B C 1
ATOM 2759 O O . ILE B 1 159 ? 10.117 5.957 12.906 1 97.5 159 ILE B O 1
ATOM 2763 N N . ASN B 1 160 ? 11.945 4.555 12.625 1 96.81 160 ASN B N 1
ATOM 2764 C CA . ASN B 1 160 ? 11.914 4.184 14.031 1 96.81 160 ASN B CA 1
ATOM 2765 C C . ASN B 1 160 ? 13.273 4.387 14.703 1 96.81 160 ASN B C 1
ATOM 2767 O O . ASN B 1 160 ? 13.516 3.869 15.789 1 96.81 160 ASN B O 1
ATOM 2771 N N . SER B 1 161 ? 14.18 5.102 14.023 1 96.94 161 SER B N 1
ATOM 2772 C CA . SER B 1 161 ? 15.492 5.418 14.578 1 96.94 161 SER B CA 1
ATOM 2773 C C . SER B 1 161 ? 16 6.762 14.07 1 96.94 161 SER B C 1
ATOM 2775 O O . SER B 1 161 ? 15.562 7.238 13.016 1 96.94 161 SER B O 1
ATOM 2777 N N . GLU B 1 162 ? 16.922 7.285 14.828 1 97 162 GLU B N 1
ATOM 2778 C CA . GLU B 1 162 ? 17.547 8.539 14.414 1 97 162 GLU B CA 1
ATOM 2779 C C . GLU B 1 162 ? 18.328 8.367 13.109 1 97 162 GLU B C 1
ATOM 2781 O O . GLU B 1 162 ? 18.375 9.281 12.289 1 97 162 GLU B O 1
ATOM 2786 N N . GLU B 1 163 ? 18.906 7.211 12.938 1 97.5 163 GLU B N 1
ATOM 2787 C CA . GLU B 1 163 ? 19.641 6.918 11.711 1 97.5 163 GLU B CA 1
ATOM 2788 C C . GLU B 1 163 ? 18.75 7.047 10.484 1 97.5 163 GLU B C 1
ATOM 2790 O O . GLU B 1 163 ? 19.141 7.637 9.477 1 97.5 163 GLU B O 1
ATOM 2795 N N . ARG B 1 164 ? 17.547 6.598 10.57 1 97.56 164 ARG B N 1
ATOM 2796 C CA . ARG B 1 164 ? 16.609 6.645 9.445 1 97.56 164 ARG B CA 1
ATOM 2797 C C . ARG B 1 164 ? 16.141 8.07 9.195 1 97.56 164 ARG B C 1
ATOM 2799 O O . ARG B 1 164 ? 15.906 8.453 8.047 1 97.56 164 ARG B O 1
ATOM 2806 N N . ILE B 1 165 ? 16.031 8.852 10.305 1 97.69 165 ILE B N 1
ATOM 2807 C CA . ILE B 1 165 ? 15.727 10.266 10.133 1 97.69 165 ILE B CA 1
ATOM 2808 C C . ILE B 1 165 ? 16.844 10.945 9.352 1 97.69 165 ILE B C 1
ATOM 2810 O O . ILE B 1 165 ? 16.594 11.68 8.391 1 97.69 165 ILE B O 1
ATOM 2814 N N . LYS B 1 166 ? 18.062 10.625 9.695 1 97.75 166 LYS B N 1
ATOM 2815 C CA . LYS B 1 166 ? 19.219 11.242 9.047 1 97.75 166 LYS B CA 1
ATOM 2816 C C . LYS B 1 166 ? 19.297 10.867 7.57 1 97.75 166 LYS B C 1
ATOM 2818 O O . LYS B 1 166 ? 19.641 11.703 6.73 1 97.75 166 LYS B O 1
ATOM 2823 N N . ILE B 1 167 ? 18.969 9.648 7.305 1 98.12 167 ILE B N 1
ATOM 2824 C CA . ILE B 1 167 ? 18.938 9.188 5.918 1 98.12 167 ILE B CA 1
ATOM 2825 C C . ILE B 1 167 ? 17.953 10.031 5.113 1 98.12 167 ILE B C 1
ATOM 2827 O O . ILE B 1 167 ? 18.266 10.484 4.012 1 98.12 167 ILE B O 1
ATOM 2831 N N . CYS B 1 168 ? 16.797 10.289 5.656 1 98.31 168 CYS B N 1
ATOM 2832 C CA . CYS B 1 168 ? 15.758 11.07 4.98 1 98.31 168 CYS B CA 1
ATOM 2833 C C . CYS B 1 168 ? 16.188 12.531 4.855 1 98.31 168 CYS B C 1
ATOM 2835 O O . CYS B 1 168 ? 15.953 13.156 3.82 1 98.31 168 CYS B O 1
ATOM 2837 N N . GLN B 1 169 ? 16.812 13.016 5.895 1 97.31 169 GLN B N 1
ATOM 2838 C CA . GLN B 1 169 ? 17.312 14.383 5.875 1 97.31 169 GLN B CA 1
ATOM 2839 C C . GLN B 1 169 ? 18.344 14.578 4.766 1 97.31 169 GLN B C 1
ATOM 2841 O O . GLN B 1 169 ? 18.25 15.516 3.975 1 97.31 169 GLN B O 1
ATOM 2846 N N . LYS B 1 170 ? 19.234 13.68 4.684 1 97.69 170 LYS B N 1
ATOM 2847 C CA . LYS B 1 170 ? 20.297 13.75 3.689 1 97.69 170 LYS B CA 1
ATOM 2848 C C . LYS B 1 170 ? 19.75 13.633 2.273 1 97.69 170 LYS B C 1
ATOM 2850 O O . LYS B 1 170 ? 20.266 14.242 1.34 1 97.69 170 LYS B O 1
ATOM 2855 N N . ALA B 1 171 ? 18.672 12.875 2.15 1 98.12 171 ALA B N 1
ATOM 2856 C CA . ALA B 1 171 ? 18.078 12.664 0.836 1 98.12 171 ALA B CA 1
ATOM 2857 C C . ALA B 1 171 ? 17.359 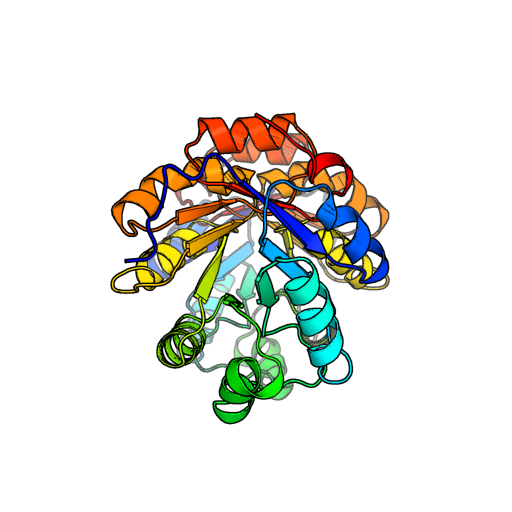13.922 0.349 1 98.12 171 ALA B C 1
ATOM 2859 O O . ALA B 1 171 ? 17.062 14.055 -0.84 1 98.12 171 ALA B O 1
ATOM 2860 N N . GLY B 1 172 ? 16.984 14.836 1.299 1 97.56 172 GLY B N 1
ATOM 2861 C CA . GLY B 1 172 ? 16.422 16.109 0.885 1 97.56 172 GLY B CA 1
ATOM 2862 C C . GLY B 1 172 ? 14.953 16.25 1.239 1 97.56 172 GLY B C 1
ATOM 2863 O O . GLY B 1 172 ? 14.273 17.156 0.732 1 97.56 172 GLY B O 1
ATOM 2864 N N . PHE B 1 173 ? 14.477 15.414 2.094 1 98.12 173 PHE B N 1
ATOM 2865 C CA . PHE B 1 173 ? 13.109 15.57 2.562 1 98.12 173 PHE B CA 1
ATOM 2866 C C . PHE B 1 173 ? 12.969 16.812 3.432 1 98.12 173 PHE B C 1
ATOM 2868 O O . PHE B 1 173 ? 13.945 17.266 4.043 1 98.12 173 PHE B O 1
ATOM 2875 N N . ASP B 1 174 ? 11.727 17.328 3.48 1 96.56 174 ASP B N 1
ATOM 2876 C CA . ASP B 1 174 ? 11.414 18.438 4.359 1 96.56 174 ASP B CA 1
ATOM 2877 C C . ASP B 1 174 ? 11.133 17.969 5.781 1 96.56 174 ASP B C 1
ATOM 2879 O O . ASP B 1 174 ? 11.219 18.75 6.73 1 96.56 174 ASP B O 1
ATOM 2883 N N . GLY B 1 175 ? 10.828 16.766 5.926 1 96.31 175 GLY B N 1
ATOM 2884 C CA . GLY B 1 175 ? 10.547 16.188 7.227 1 96.31 175 GLY B CA 1
ATOM 2885 C C . GLY B 1 175 ? 10.156 14.719 7.156 1 96.31 175 GLY B C 1
ATOM 2886 O O . GLY B 1 175 ? 10.203 14.109 6.086 1 96.31 175 GLY B O 1
ATOM 2887 N N . VAL B 1 176 ? 9.844 14.164 8.375 1 97.31 176 VAL B N 1
ATOM 2888 C CA . VAL B 1 176 ? 9.375 12.781 8.469 1 97.31 176 VAL B CA 1
ATOM 2889 C C . VAL B 1 176 ? 8.117 12.727 9.336 1 97.31 176 VAL B C 1
ATOM 2891 O O . VAL B 1 176 ? 7.852 13.641 10.125 1 97.31 176 VAL B O 1
ATOM 2894 N N . MET B 1 177 ? 7.355 11.75 9.102 1 96.06 177 MET B N 1
ATOM 2895 C CA . MET B 1 177 ? 6.23 11.414 9.969 1 96.06 177 MET B CA 1
ATOM 2896 C C . MET B 1 177 ? 6.453 10.07 10.648 1 96.06 177 MET B C 1
ATOM 2898 O O . MET B 1 177 ? 6.84 9.094 9.992 1 96.06 177 MET B O 1
ATOM 2902 N N . THR B 1 178 ? 6.293 10.039 11.977 1 96.06 178 THR B N 1
ATOM 2903 C CA . THR B 1 178 ? 6.609 8.805 12.688 1 96.06 178 THR B CA 1
ATOM 2904 C C . THR B 1 178 ? 5.738 8.648 13.93 1 96.06 178 THR B C 1
ATOM 2906 O O . THR B 1 178 ? 5.395 9.641 14.578 1 96.06 178 THR B O 1
ATOM 2909 N N . SER B 1 179 ? 5.398 7.457 14.242 1 93.44 179 SER B N 1
ATOM 2910 C CA . SER B 1 179 ? 4.66 7.148 15.461 1 93.44 179 SER B CA 1
ATOM 2911 C C . SER B 1 179 ? 5.602 6.797 16.609 1 93.44 179 SER B C 1
ATOM 2913 O O . SER B 1 179 ? 5.156 6.5 17.719 1 93.44 179 SER B O 1
ATOM 2915 N N . THR B 1 180 ? 6.902 6.852 16.328 1 94.25 180 THR B N 1
ATOM 2916 C CA . THR B 1 180 ? 7.887 6.52 17.344 1 94.25 180 THR B CA 1
ATOM 2917 C C . THR B 1 180 ? 8.094 7.699 18.297 1 94.25 180 THR B C 1
ATOM 2919 O O . THR B 1 180 ? 8.75 8.68 17.938 1 94.25 180 THR B O 1
ATOM 2922 N N . LYS B 1 181 ? 7.68 7.527 19.531 1 92 181 LYS B N 1
ATOM 2923 C CA . LYS B 1 181 ? 7.605 8.617 20.516 1 92 181 LYS B CA 1
ATOM 2924 C C . LYS B 1 181 ? 8.984 9.195 20.797 1 92 181 LYS B C 1
ATOM 2926 O O . LYS B 1 181 ? 9.141 10.422 20.875 1 92 181 LYS B O 1
ATOM 2931 N N . LYS B 1 182 ? 9.984 8.391 20.891 1 92.25 182 LYS B N 1
ATOM 2932 C CA . LYS B 1 182 ? 11.312 8.836 21.266 1 92.25 182 LYS B CA 1
ATOM 2933 C C . LYS B 1 182 ? 11.898 9.789 20.219 1 92.25 182 LYS B C 1
ATOM 2935 O O . LYS B 1 182 ? 12.844 10.523 20.5 1 92.25 182 LYS B O 1
ATOM 2940 N N . LEU B 1 183 ? 11.281 9.781 19.016 1 94.25 183 LEU B N 1
ATOM 2941 C CA . LEU B 1 183 ? 11.828 10.57 17.922 1 94.25 183 LEU B CA 1
ATOM 2942 C C . LEU B 1 183 ? 11.133 11.922 17.812 1 94.25 183 LEU B C 1
ATOM 2944 O O . LEU B 1 183 ? 11.562 12.797 17.062 1 94.25 183 LEU B O 1
ATOM 2948 N N . TRP B 1 184 ? 10.078 12.18 18.609 1 91.81 184 TRP B N 1
ATOM 2949 C CA . TRP B 1 184 ? 9.289 13.398 18.5 1 91.81 184 TRP B CA 1
ATOM 2950 C C . TRP B 1 184 ? 10.078 14.602 19 1 91.81 184 TRP B C 1
ATOM 2952 O O . TRP B 1 184 ? 9.781 15.742 18.641 1 91.81 184 TRP B O 1
ATOM 2962 N N . SER B 1 185 ? 11.094 14.375 19.781 1 85.5 185 SER B N 1
ATOM 2963 C CA . SER B 1 185 ? 11.93 15.445 20.328 1 85.5 185 SER B CA 1
ATOM 2964 C C . SER B 1 185 ? 13.219 15.594 19.531 1 85.5 185 SER B C 1
ATOM 2966 O O . SER B 1 185 ? 14.148 16.266 19.969 1 85.5 185 SER B O 1
ATOM 2968 N N . TYR B 1 186 ? 13.203 14.844 18.406 1 85 186 TYR B N 1
ATOM 2969 C CA . TYR B 1 186 ? 14.406 14.898 17.578 1 85 186 TYR B CA 1
ATOM 2970 C C . TYR B 1 186 ? 14.719 16.328 17.172 1 85 186 TYR B C 1
ATOM 2972 O O . TYR B 1 186 ? 13.836 17.062 16.703 1 85 186 TYR B O 1
ATOM 2980 N N . ILE B 1 187 ? 15.922 16.891 17.547 1 71.19 187 ILE B N 1
ATOM 2981 C CA . ILE B 1 187 ? 16.438 18.203 17.156 1 71.19 187 ILE B CA 1
ATOM 2982 C C . ILE B 1 187 ? 17.688 18.031 16.297 1 71.19 187 ILE B C 1
ATOM 2984 O O . ILE B 1 187 ? 18.547 17.203 16.609 1 71.19 187 ILE B O 1
ATOM 2988 N N . GLU B 1 188 ? 17.656 18.625 15.094 1 70.19 188 GLU B N 1
ATOM 2989 C CA . GLU B 1 188 ? 18.812 18.547 14.211 1 70.19 188 GLU B CA 1
ATOM 2990 C C . GLU B 1 188 ? 20.094 18.969 14.93 1 70.19 188 GLU B C 1
ATOM 2992 O O . GLU B 1 188 ? 20.062 19.922 15.727 1 70.19 188 GLU B O 1
#

pLDDT: mean 92.09, std 12.15, range [23.34, 98.69]

Sequence (376 aa):
MIKLEKQGFLVVPSIRDVKYLKYTLESECREVLLSNAHIGNLKQLTENCHRNGQKVIVNHELIGGLGNDRIAFEMLKKLYKVDGVIGSSVSKLNQMQHMGLETIFRISLIDSHSVEMALRSLKGVNFTAVELRPYSHAVEFLPMFKEIFTGKFFAGGFINSEERIKICQKAGFDGVMTSTKKLWSYIEMIKLEKQGFLVVPSIRDVKYLKYTLESECREVLLSNAHIGNLKQLTENCHRNGQKVIVNHELIGGLGNDRIAFEMLKKLYKVDGVIGSSVSKLNQMQHMGLETIFRISLIDSHSVEMALRSLKGVNFTAVELRPYSHAVEFLPMFKEIFTGKFFAGGFINSEERIKICQKAGFDGVMTSTKKLWSYIE

Secondary structure (DSSP, 8-state):
---------EEEEEESSGGGGGGGGGSS--EEEE-S-BTTTHHHHHHHHHHTT-EEEEEGGGSBT--SSHHHHHHHHHTS--SEEEES-HHHHHHHHHTT-EEEEEEE--SHHHHHHHHHHHTT---SEEEEESHHHHHHHHHHHHTT--SEEEE-SS--SHHHHHHHHHHT-SEEEE--GGGTT---/---------EEEEEESSGGGGGGGGGSS--EEEE-S-BTTTHHHHHHHHHHTT-EEEEEGGGSBT--SSHHHHHHHHHTS--SEEEES-HHHHHHHHHTT-EEEEEEE--SHHHHHHHHHHHTT---SEEEEESHHHHHHHHHHHHTT--SEEEE-SS--SHHHHHHHHHHT-SEEEE--GGGTT---